Protein AF-A0ABD1F7M6-F1 (afdb_monomer)

pLDDT: mean 73.13, std 25.23, range [24.34, 96.56]

InterPro domains:
  IPR023238 FAM175 family [PR02051] (9-27)
  IPR023238 FAM175 family [PR02051] (29-46)
  IPR023238 FAM175 family [PR02051] (69-88)
  IPR023238 FAM175 family [PR02051] (95-111)
  IPR023238 FAM175 family [PTHR31728] (6-254)

Solvent-accessible surface area (backbone atoms only — not comparable to full-atom values): 21283 Å² total; per-residue (Å²): 134,89,70,56,55,37,35,37,39,35,55,69,32,53,50,50,51,51,53,60,50,68,74,45,96,58,76,39,40,31,42,29,25,40,50,82,48,80,44,80,44,79,46,73,44,99,82,74,49,77,44,79,46,63,35,40,35,41,38,32,64,40,70,47,83,36,97,63,66,81,37,54,55,99,89,40,76,42,61,66,57,43,45,65,75,41,49,88,50,49,83,32,42,47,32,35,39,42,39,38,80,48,94,68,91,69,89,42,74,65,55,52,51,48,52,52,52,50,40,73,69,39,93,45,62,55,68,62,33,31,39,35,41,38,34,43,43,64,47,98,81,68,85,46,77,47,78,48,77,48,42,33,25,50,49,98,94,42,76,45,79,42,55,78,45,65,74,59,90,84,62,81,81,85,61,88,76,75,94,69,89,74,54,69,71,56,52,54,56,56,69,69,52,90,65,68,58,85,85,40,63,64,70,61,38,51,52,50,54,50,50,53,51,49,54,50,49,58,49,51,53,55,54,47,56,54,51,53,50,54,49,52,56,50,52,52,49,52,55,49,50,63,66,68,58,73,71,85,61,62,84,70,52,69,85,66,59,85,84,75,82,87,87,87,88,78,88,79,90,83,80,89,84,74,92,83,79,91,78,87,83,91,80,89,85,89,84,87,84,89,79,84,88,88,83,85,89,89,80,90,89,80,91,83,84,88,86,91,87,90,88,84,86,88,88,86,88,86,87,87,87,84,91,80,88,81,84,88,133

Sequence (329 aa):
MFQPASVYLSGPAFSFLLYETSKSTIRQNGFLLGDIVHKEITTITDNEQKQVDISKIIKINSVIPCSSNHYFSKGRVDKDKLQEFLGSNFSKVVAWYKYEPSSTVKFTLKDRALHKQFRELFTVPQDLFSVCFLLMESADNYASYYYQQTFMRYHNGNFDKISLCIPNLSEPNNSYKTSEPASETFNEILSSITMDIENVKGVVAITEIGNAVQKSIDKTVSELTEAEKQLFDLEEEVKILRKKQPLNNRSDVENVNEVHNCEELSRNKDSSILELIENSPESKNKSTLHTENETASTKTADISKEVKKRSELPKTRKKTKARGQGRKF

Mean predicted aligned error: 16.13 Å

Foldseek 3Di:
DDAAEAEEEEPVQVVVVVVVLVVDPAKWKWFFFADKDWDWDWDQDPVRDTDTHIHIYHYTYHIDIDPDVPQDDPLDGNLVVVCVVCPPRQQGTQEMEIEDADDDPDCDPSNVSVLVNSLVRYPHPSQRHKYKYWYWDADPVNPDIDIDIWIWGDDPNDIDTHHYDHDDPPPPPPDDDDDDDDDPVLVVLVVPDPDPCPPDDVVVSVVVSVVSVVVVVVVVVVVVVVVVVVVVVVVVVVVVVVVVDPDPCVVVCVVPPPPPPPDDDDDDDDDDDDDDDDDDDDDDDDDDDDDDDDDDDDDDDDDDDDDDDDDDDDDDDDDDDDDDDDDDD

Nearest PDB structures (foldseek):
  5cw4-assembly1_D  TM=8.526E-01  e=9.612E-21  Camponotus floridanus
  6gvw-assembly1_F  TM=7.859E-01  e=9.821E-19  Mus musculus
  6gvw-assembly1_A  TM=7.656E-01  e=7.782E-18  Mus musculus
  6h3c-assembly1_F  TM=7.847E-01  e=3.354E-17  Homo sapiens
  6r8f-assembly1_D  TM=7.542E-01  e=8.450E-16  Homo sapiens

Organism: Hypothenemus hampei (NCBI:txid57062)

Structure (mmCIF, N/CA/C/O backbone):
data_AF-A0ABD1F7M6-F1
#
_entry.id   AF-A0ABD1F7M6-F1
#
loop_
_atom_site.group_PDB
_atom_site.id
_atom_site.type_symbol
_atom_site.label_atom_id
_atom_site.label_alt_id
_atom_site.label_comp_id
_atom_site.label_asym_id
_atom_site.label_entity_id
_atom_site.label_seq_id
_atom_site.pdbx_PDB_ins_code
_atom_site.Cartn_x
_atom_site.Cartn_y
_atom_site.Cartn_z
_atom_site.occupancy
_atom_site.B_iso_or_equiv
_atom_site.auth_seq_id
_atom_site.auth_comp_id
_atom_site.auth_asym_id
_atom_site.auth_atom_id
_atom_site.pdbx_PDB_model_num
ATOM 1 N N . MET A 1 1 ? -28.217 -5.416 -8.020 1.00 43.62 1 MET A N 1
ATOM 2 C CA . MET A 1 1 ? -28.190 -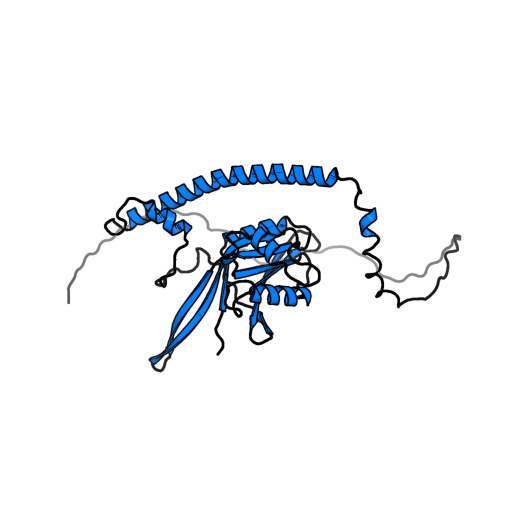4.414 -6.932 1.00 43.62 1 MET A CA 1
ATOM 3 C C . MET A 1 1 ? -26.776 -3.854 -6.875 1.00 43.62 1 MET A C 1
ATOM 5 O O . MET A 1 1 ? -25.852 -4.652 -6.786 1.00 43.62 1 MET A O 1
ATOM 9 N N . PHE A 1 2 ? -26.576 -2.545 -7.042 1.00 51.88 2 PHE A N 1
ATOM 10 C CA . PHE A 1 2 ? -25.232 -1.953 -7.032 1.00 51.88 2 PHE A CA 1
ATOM 11 C C . PHE A 1 2 ? -24.750 -1.838 -5.584 1.00 51.88 2 PHE A C 1
ATOM 13 O O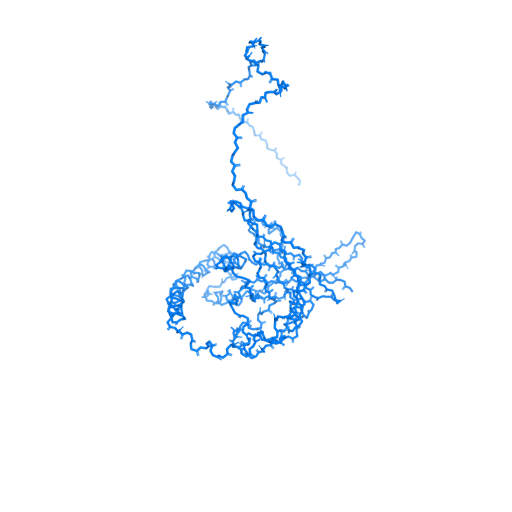 . PHE A 1 2 ? -25.294 -1.040 -4.829 1.00 51.88 2 PHE A O 1
ATOM 20 N N . GLN A 1 3 ? -23.759 -2.640 -5.188 1.00 64.19 3 GLN A N 1
ATOM 21 C CA . GLN A 1 3 ? -23.093 -2.450 -3.900 1.00 64.19 3 GLN A CA 1
ATOM 22 C C . GLN A 1 3 ? -21.972 -1.414 -4.074 1.00 64.19 3 GLN A C 1
ATOM 24 O O . GLN A 1 3 ? -21.017 -1.677 -4.828 1.00 64.19 3 GLN A O 1
ATOM 29 N N . PRO A 1 4 ? -22.073 -0.238 -3.421 1.00 76.94 4 PRO A N 1
ATOM 30 C CA . PRO A 1 4 ? -21.005 0.743 -3.450 1.00 76.94 4 PRO A CA 1
ATOM 31 C C . PRO A 1 4 ? -19.776 0.145 -2.766 1.00 76.94 4 PRO A C 1
ATOM 33 O O . PRO A 1 4 ? -19.863 -0.438 -1.682 1.00 76.94 4 PRO A O 1
ATOM 36 N N . ALA A 1 5 ? -18.633 0.281 -3.429 1.00 85.94 5 ALA A N 1
ATOM 37 C CA . ALA A 1 5 ? -17.342 -0.019 -2.841 1.00 85.94 5 ALA A CA 1
ATOM 38 C C . ALA A 1 5 ? -16.474 1.236 -2.855 1.00 85.94 5 ALA A C 1
ATOM 40 O O . ALA A 1 5 ? -16.573 2.051 -3.776 1.00 85.94 5 ALA A O 1
ATOM 41 N N . SER A 1 6 ? -15.625 1.366 -1.845 1.00 92.00 6 SER A N 1
ATOM 42 C CA . SER A 1 6 ? -14.613 2.413 -1.740 1.00 92.00 6 SER A CA 1
ATOM 43 C C . SER A 1 6 ? -13.284 1.810 -1.294 1.00 92.00 6 SER A C 1
ATOM 45 O O . SER A 1 6 ? -13.244 0.770 -0.634 1.00 92.00 6 SER A O 1
ATOM 47 N N . VAL A 1 7 ? -12.185 2.459 -1.665 1.00 94.81 7 VAL A N 1
ATOM 48 C CA . VAL A 1 7 ? -10.837 2.113 -1.210 1.00 94.81 7 VAL A CA 1
ATOM 49 C C . VAL A 1 7 ? -10.392 3.149 -0.192 1.00 94.81 7 VAL A C 1
ATOM 51 O O . VAL A 1 7 ? -10.488 4.347 -0.441 1.00 94.81 7 VAL A O 1
ATOM 54 N N . TYR A 1 8 ? -9.914 2.691 0.958 1.00 94.38 8 TYR A N 1
ATOM 55 C CA . TYR A 1 8 ? -9.329 3.512 2.012 1.00 94.38 8 TYR A CA 1
ATOM 56 C C . TYR A 1 8 ? -7.839 3.186 2.064 1.00 94.38 8 TYR A C 1
ATOM 58 O O . TYR A 1 8 ? -7.469 2.105 2.512 1.00 94.38 8 TYR A O 1
ATOM 66 N N . LEU A 1 9 ? -6.987 4.090 1.588 1.00 94.94 9 LEU A N 1
ATOM 67 C CA . LEU A 1 9 ? -5.538 3.891 1.561 1.00 94.94 9 LEU A CA 1
ATOM 68 C C . LEU A 1 9 ? -4.892 4.734 2.658 1.00 94.94 9 LEU A C 1
ATOM 70 O O . LEU A 1 9 ? -5.039 5.954 2.654 1.00 94.94 9 LEU A O 1
ATOM 74 N N . SER A 1 10 ? -4.187 4.102 3.599 1.00 94.06 10 SER A N 1
ATOM 75 C CA . SER A 1 10 ? -3.547 4.838 4.693 1.00 94.06 10 SER A CA 1
ATOM 76 C C . SER A 1 10 ? -2.481 5.807 4.158 1.00 94.06 10 SER A C 1
ATOM 78 O O . SER A 1 10 ? -1.741 5.490 3.224 1.00 94.06 10 SER A O 1
ATOM 80 N N . GLY A 1 11 ? -2.389 7.000 4.755 1.00 94.44 11 GLY A N 1
ATOM 81 C CA . GLY A 1 11 ? -1.384 8.004 4.382 1.00 94.44 11 GLY A CA 1
ATOM 82 C C . GLY A 1 11 ? 0.057 7.461 4.383 1.00 94.44 11 GLY A C 1
ATOM 83 O O . GLY A 1 11 ? 0.756 7.653 3.387 1.00 94.44 11 GLY A O 1
ATOM 84 N N . PRO A 1 12 ? 0.497 6.723 5.425 1.00 94.12 12 PRO A N 1
ATOM 85 C CA . PRO A 1 12 ? 1.811 6.079 5.441 1.00 94.12 12 PRO A CA 1
ATOM 86 C C . PRO A 1 12 ? 2.009 5.057 4.313 1.00 94.12 12 PRO A C 1
ATOM 88 O O . PRO A 1 12 ? 3.048 5.088 3.659 1.00 94.12 12 PRO A O 1
ATOM 91 N N . ALA A 1 13 ? 1.015 4.207 4.022 1.00 95.06 13 ALA A N 1
ATOM 92 C CA . ALA A 1 13 ? 1.110 3.228 2.934 1.00 95.06 13 ALA A CA 1
ATOM 93 C C . ALA A 1 13 ? 1.184 3.898 1.554 1.00 95.06 13 ALA A C 1
ATOM 95 O O . ALA A 1 13 ? 1.945 3.453 0.696 1.00 95.06 13 ALA A O 1
ATOM 96 N N . PHE A 1 14 ? 0.437 4.987 1.340 1.00 95.12 14 PHE A N 1
ATOM 97 C CA . PHE A 1 14 ? 0.526 5.766 0.104 1.00 95.12 14 PHE A CA 1
ATOM 98 C C . PHE A 1 14 ? 1.884 6.460 -0.038 1.00 95.12 14 PHE A C 1
ATOM 100 O O . PHE A 1 14 ? 2.490 6.395 -1.103 1.00 95.12 14 PHE A O 1
ATOM 107 N N . SER A 1 15 ? 2.390 7.068 1.040 1.00 95.31 15 SER A N 1
ATOM 108 C CA . SER A 1 15 ? 3.714 7.700 1.067 1.00 95.31 15 SER A CA 1
ATOM 109 C C . SER A 1 15 ? 4.825 6.698 0.735 1.00 95.31 15 SER A C 1
ATOM 111 O O . SER A 1 15 ? 5.647 6.952 -0.143 1.00 95.31 15 SER A O 1
ATOM 113 N N . PHE A 1 16 ? 4.800 5.518 1.364 1.00 94.50 16 PHE A N 1
ATOM 114 C CA . PHE A 1 16 ? 5.759 4.445 1.102 1.00 94.50 16 PHE A CA 1
ATOM 115 C C . PHE A 1 16 ? 5.677 3.924 -0.342 1.00 94.50 16 PHE A C 1
ATOM 117 O O . PHE A 1 16 ? 6.701 3.743 -0.995 1.00 94.50 16 PHE A O 1
ATOM 124 N N . LEU A 1 17 ? 4.468 3.767 -0.890 1.00 94.38 17 LEU A N 1
ATOM 125 C CA . LEU A 1 17 ? 4.261 3.385 -2.289 1.00 94.38 17 LEU A CA 1
ATOM 126 C C . LEU A 1 17 ? 4.827 4.419 -3.277 1.00 94.38 17 LEU A C 1
ATOM 128 O O . LEU A 1 17 ? 5.454 4.039 -4.266 1.00 94.38 17 LEU A O 1
ATOM 132 N N . LEU A 1 18 ? 4.643 5.717 -3.017 1.00 93.50 18 LEU A N 1
ATOM 133 C CA . LEU A 1 18 ? 5.235 6.783 -3.833 1.00 93.50 18 LEU A CA 1
ATOM 134 C C . LEU A 1 18 ? 6.765 6.806 -3.707 1.00 93.50 18 LEU A C 1
ATOM 136 O O . LEU A 1 18 ? 7.460 6.940 -4.710 1.00 93.50 18 LEU A O 1
ATOM 140 N N . TYR A 1 19 ? 7.297 6.609 -2.501 1.00 93.12 19 TYR A N 1
ATOM 141 C CA . TYR A 1 19 ? 8.735 6.510 -2.258 1.00 93.12 19 TYR A CA 1
ATOM 142 C C . TYR A 1 19 ? 9.369 5.341 -3.033 1.00 93.12 19 TYR A C 1
ATOM 144 O O . TYR A 1 19 ? 10.305 5.560 -3.802 1.00 93.12 19 TYR A O 1
ATOM 152 N N . GLU A 1 20 ? 8.815 4.130 -2.933 1.00 91.31 20 GLU A N 1
ATOM 153 C CA . GLU A 1 20 ? 9.322 2.946 -3.642 1.00 91.31 20 GLU A CA 1
ATOM 154 C C . GLU A 1 20 ? 9.176 3.039 -5.165 1.00 91.31 20 GLU A C 1
ATOM 156 O O . GLU A 1 20 ? 10.074 2.632 -5.905 1.00 91.31 20 GLU A O 1
ATOM 161 N N . THR A 1 21 ? 8.079 3.618 -5.660 1.00 90.50 21 THR A N 1
ATOM 162 C CA . THR A 1 21 ? 7.914 3.836 -7.107 1.00 90.50 21 THR A CA 1
ATOM 163 C C . THR A 1 21 ? 8.854 4.922 -7.637 1.00 90.50 21 THR A C 1
ATOM 165 O O . THR A 1 21 ? 9.385 4.758 -8.733 1.00 90.50 21 THR A O 1
ATOM 168 N N . SER A 1 22 ? 9.176 5.955 -6.846 1.00 89.06 22 SER A N 1
ATOM 169 C CA . SER A 1 22 ? 10.148 6.998 -7.224 1.00 89.06 22 SER A CA 1
ATOM 170 C C . SER A 1 22 ? 11.586 6.480 -7.387 1.00 89.06 22 SER A C 1
ATOM 172 O O . SER A 1 22 ? 12.345 7.016 -8.195 1.00 89.06 22 SER A O 1
ATOM 174 N N . LYS A 1 23 ? 11.958 5.399 -6.682 1.00 87.38 23 LYS A N 1
ATOM 175 C CA . LYS A 1 23 ? 13.246 4.701 -6.863 1.00 87.38 23 LYS A CA 1
ATOM 176 C C . LYS A 1 23 ? 13.325 3.945 -8.194 1.00 87.38 23 LYS A C 1
ATOM 178 O O . LYS A 1 23 ? 14.420 3.617 -8.654 1.00 87.38 23 LYS A O 1
ATOM 183 N N . SER A 1 24 ? 12.181 3.615 -8.798 1.00 82.44 24 SER A N 1
ATOM 184 C CA . SER A 1 24 ? 12.109 2.772 -9.988 1.00 82.44 24 SER A CA 1
ATOM 185 C C . SER A 1 24 ? 12.087 3.597 -11.273 1.00 82.44 24 SER A C 1
ATOM 187 O O . SER A 1 24 ? 11.145 4.332 -11.556 1.00 82.44 24 SER A O 1
ATOM 189 N N . THR A 1 25 ? 13.104 3.411 -12.114 1.00 76.94 25 THR A N 1
ATOM 190 C CA . THR A 1 25 ? 13.163 3.990 -13.468 1.00 76.94 25 THR A CA 1
ATOM 191 C C . THR A 1 25 ? 12.364 3.191 -14.506 1.00 76.94 25 THR A C 1
ATOM 193 O O . THR A 1 25 ? 12.304 3.572 -15.673 1.00 76.94 25 THR A O 1
ATOM 196 N N . ILE A 1 26 ? 11.767 2.061 -14.111 1.00 82.31 26 ILE A N 1
ATOM 197 C CA . ILE A 1 26 ? 11.075 1.106 -14.986 1.00 82.31 26 ILE A CA 1
ATOM 198 C C . ILE A 1 26 ? 9.668 0.851 -14.421 1.00 82.31 26 ILE A C 1
ATOM 200 O O . ILE A 1 26 ? 9.402 1.072 -13.243 1.00 82.31 26 ILE A O 1
ATOM 204 N N . ARG A 1 27 ? 8.748 0.359 -15.260 1.00 86.50 27 ARG A N 1
ATOM 205 C CA . ARG A 1 27 ? 7.454 -0.184 -14.813 1.00 86.50 27 ARG A CA 1
ATOM 206 C C . ARG A 1 27 ? 7.650 -1.180 -13.662 1.00 86.50 27 ARG A C 1
ATOM 208 O O . ARG A 1 27 ? 8.306 -2.207 -13.846 1.00 86.50 27 ARG A O 1
ATOM 215 N N . GLN A 1 28 ? 7.019 -0.913 -12.525 1.00 89.56 28 GLN A N 1
ATOM 216 C CA . GLN A 1 28 ? 7.051 -1.758 -11.330 1.00 89.56 28 GLN A CA 1
ATOM 217 C C . GLN A 1 28 ? 5.637 -2.284 -11.053 1.00 89.56 28 GLN A C 1
ATOM 219 O O . GLN A 1 28 ? 4.656 -1.594 -11.316 1.00 89.56 28 GLN A O 1
ATOM 224 N N . ASN A 1 29 ? 5.520 -3.492 -10.510 1.00 91.19 29 ASN A N 1
ATOM 225 C CA . ASN A 1 29 ? 4.256 -4.015 -9.993 1.00 91.19 29 ASN A CA 1
ATOM 226 C C . ASN A 1 29 ? 4.416 -4.327 -8.503 1.00 91.19 29 ASN A C 1
ATOM 228 O O . ASN A 1 29 ? 5.534 -4.440 -8.008 1.00 91.19 29 ASN A O 1
ATOM 232 N N . GLY A 1 30 ? 3.318 -4.553 -7.797 1.00 94.19 30 GLY A N 1
ATOM 233 C CA . GLY A 1 30 ? 3.372 -5.082 -6.439 1.00 94.19 30 GLY A CA 1
ATOM 234 C C . GLY A 1 30 ? 1.994 -5.368 -5.871 1.00 94.19 30 GLY A C 1
ATOM 235 O O . GLY A 1 30 ? 0.988 -5.305 -6.580 1.00 94.19 30 GLY A O 1
ATOM 236 N N . PHE A 1 31 ? 1.951 -5.692 -4.585 1.00 95.94 31 PHE A N 1
ATOM 237 C CA . PHE A 1 31 ? 0.740 -6.111 -3.887 1.00 95.94 31 PHE A CA 1
ATOM 238 C C . PHE A 1 31 ? 0.374 -5.116 -2.790 1.00 95.94 31 PHE A C 1
ATOM 240 O O . PHE A 1 31 ? 1.237 -4.495 -2.172 1.00 95.94 31 PHE A O 1
ATOM 247 N N . LEU A 1 32 ? -0.926 -4.945 -2.578 1.00 96.56 32 LEU A N 1
ATOM 248 C CA . LEU A 1 32 ? -1.506 -4.029 -1.607 1.00 96.56 32 LEU A CA 1
ATOM 249 C C . LEU A 1 32 ? -2.195 -4.861 -0.523 1.00 96.56 32 LEU A C 1
ATOM 251 O O . LEU A 1 32 ? -3.066 -5.686 -0.821 1.00 96.56 32 LEU A O 1
ATOM 255 N N . LEU A 1 33 ? -1.772 -4.654 0.722 1.00 95.25 33 LEU A N 1
ATOM 256 C CA . LEU A 1 33 ? -2.174 -5.444 1.880 1.00 95.25 33 LEU A CA 1
ATOM 257 C C . LEU A 1 33 ? -3.190 -4.702 2.747 1.00 95.25 33 LEU A C 1
ATOM 259 O O . LEU A 1 33 ? -3.058 -3.496 2.983 1.00 95.25 33 LEU A O 1
ATOM 263 N N . GLY A 1 34 ? -4.149 -5.441 3.293 1.00 93.31 34 GLY A N 1
ATOM 264 C CA . GLY A 1 34 ? -5.103 -4.943 4.274 1.00 93.31 34 GLY A CA 1
ATOM 265 C C . GLY A 1 34 ? -6.356 -5.808 4.354 1.00 93.31 34 GLY A C 1
ATOM 266 O O . GLY A 1 34 ? -6.286 -7.023 4.197 1.00 93.31 34 GLY A O 1
ATOM 267 N N . ASP A 1 35 ? -7.496 -5.168 4.601 1.00 91.25 35 ASP A N 1
ATOM 268 C CA . ASP A 1 35 ? -8.706 -5.819 5.104 1.00 91.25 35 ASP A CA 1
ATOM 269 C C . ASP A 1 35 ? -9.971 -5.308 4.404 1.00 91.25 35 ASP A C 1
ATOM 271 O O . ASP A 1 35 ? -10.019 -4.197 3.871 1.00 91.25 35 ASP A O 1
ATOM 275 N N . ILE A 1 36 ? -11.038 -6.108 4.441 1.00 90.44 36 ILE A N 1
ATOM 276 C CA . ILE A 1 36 ? -12.330 -5.765 3.836 1.00 90.44 36 ILE A CA 1
ATOM 277 C C . ILE A 1 36 ? -13.353 -5.528 4.941 1.00 90.44 36 ILE A C 1
ATOM 279 O O . ILE A 1 36 ? -13.820 -6.461 5.595 1.00 90.44 36 ILE A O 1
ATOM 283 N N . VAL A 1 37 ? -13.728 -4.266 5.122 1.00 88.69 37 VAL A N 1
ATOM 284 C CA . VAL A 1 37 ? -14.677 -3.831 6.147 1.00 88.69 37 VAL A CA 1
ATOM 285 C C . VAL A 1 37 ? -16.047 -3.608 5.518 1.00 88.69 37 VAL A C 1
ATOM 287 O O . VAL A 1 37 ? -16.188 -2.924 4.505 1.00 88.69 37 VAL A O 1
ATOM 290 N N . HIS A 1 38 ? -17.074 -4.180 6.136 1.00 85.81 38 HIS A N 1
ATOM 291 C CA . HIS A 1 38 ? -18.464 -3.976 5.747 1.00 85.81 38 HIS A CA 1
ATOM 292 C C . HIS A 1 38 ? -19.056 -2.888 6.641 1.00 85.81 38 HIS A C 1
ATOM 294 O O . HIS A 1 38 ? -19.099 -3.048 7.858 1.00 85.81 38 HIS A O 1
ATOM 300 N N . LYS A 1 39 ? -19.489 -1.776 6.043 1.00 81.31 39 LYS A N 1
ATOM 301 C CA . LYS A 1 39 ? -20.119 -0.663 6.752 1.00 81.31 39 LYS A CA 1
ATOM 302 C C . LYS A 1 39 ? -21.603 -0.619 6.421 1.00 81.31 39 LYS A C 1
ATOM 304 O O . LYS A 1 39 ? -21.982 -0.319 5.291 1.00 81.31 39 LYS A O 1
ATOM 309 N N . GLU A 1 40 ? -22.426 -0.885 7.423 1.00 79.88 40 GLU A N 1
ATOM 310 C CA . GLU A 1 40 ? -23.867 -0.674 7.353 1.00 79.88 40 GLU A CA 1
ATOM 311 C C . GLU A 1 40 ? -24.176 0.829 7.441 1.00 79.88 40 GLU A C 1
ATOM 313 O O . GLU A 1 40 ? -23.685 1.531 8.329 1.00 79.88 40 GLU A O 1
ATOM 318 N N . ILE A 1 41 ? -24.947 1.337 6.483 1.00 77.25 41 ILE A N 1
ATOM 319 C CA . ILE A 1 41 ? -25.397 2.726 6.408 1.00 77.25 41 ILE A CA 1
ATOM 320 C C . ILE A 1 41 ? -26.921 2.705 6.479 1.00 77.25 41 ILE A C 1
ATOM 322 O O . ILE A 1 41 ? -27.600 2.316 5.529 1.00 77.25 41 ILE A O 1
ATOM 326 N N . THR A 1 42 ? -27.462 3.111 7.625 1.00 77.75 42 THR A N 1
ATOM 327 C CA . THR A 1 42 ? -28.906 3.217 7.840 1.00 77.75 42 THR A CA 1
ATOM 328 C C . THR A 1 42 ? -29.382 4.615 7.450 1.00 77.75 42 THR A C 1
ATOM 330 O O . THR A 1 42 ? -29.193 5.572 8.204 1.00 77.75 42 THR A O 1
ATOM 333 N N . THR A 1 43 ? -30.008 4.736 6.286 1.00 78.56 43 THR A N 1
ATOM 334 C CA . THR A 1 43 ? -30.617 5.981 5.805 1.00 78.56 43 THR A CA 1
ATOM 335 C C . THR A 1 43 ? -32.084 6.015 6.226 1.00 78.56 43 THR A C 1
ATOM 337 O O . THR A 1 43 ? -32.839 5.091 5.927 1.00 78.56 43 THR A O 1
ATOM 340 N N . ILE A 1 44 ? -32.511 7.073 6.916 1.00 78.75 44 ILE A N 1
ATOM 341 C CA . ILE A 1 44 ? -33.934 7.331 7.172 1.00 78.75 44 ILE A CA 1
ATOM 342 C C . ILE A 1 44 ? -34.413 8.272 6.070 1.00 78.75 44 ILE A C 1
ATOM 344 O O . ILE A 1 44 ? -33.846 9.346 5.890 1.00 78.75 44 ILE A O 1
ATOM 348 N N . THR A 1 45 ? -35.411 7.839 5.305 1.00 84.25 45 THR A N 1
ATOM 349 C CA . THR A 1 45 ? -36.034 8.657 4.253 1.00 84.25 45 THR A CA 1
ATOM 350 C C . THR A 1 45 ? -37.087 9.599 4.842 1.00 84.25 45 THR A C 1
ATOM 352 O O . THR A 1 45 ? -37.598 9.349 5.933 1.00 84.25 45 THR A O 1
ATOM 355 N N . ASP A 1 46 ? -37.474 10.640 4.098 1.00 86.19 46 ASP A N 1
ATOM 356 C CA . ASP A 1 46 ? -38.501 11.615 4.519 1.00 86.19 46 ASP A CA 1
ATOM 357 C C . ASP A 1 46 ? -39.885 10.986 4.791 1.00 86.19 46 ASP A C 1
ATOM 359 O O . ASP A 1 46 ? -40.729 11.596 5.441 1.00 86.19 46 ASP A O 1
ATOM 363 N N . ASN A 1 47 ? -40.118 9.752 4.330 1.00 86.69 47 ASN A N 1
ATOM 364 C CA . ASN A 1 47 ? -41.324 8.961 4.599 1.00 86.69 47 ASN A CA 1
ATOM 365 C C . ASN A 1 47 ? -41.165 8.027 5.824 1.00 86.69 47 ASN A C 1
ATOM 367 O O . ASN A 1 47 ? -41.802 6.979 5.894 1.00 86.69 47 ASN A O 1
ATOM 371 N N . GLU A 1 48 ? -40.224 8.339 6.724 1.00 80.31 48 GLU A N 1
ATOM 372 C CA . GLU A 1 48 ? -39.815 7.571 7.919 1.00 80.31 48 GLU A CA 1
ATOM 373 C C . GLU A 1 48 ? -39.354 6.117 7.661 1.00 80.31 48 GLU A C 1
ATOM 375 O O . GLU A 1 48 ? -38.976 5.385 8.583 1.00 80.31 48 GLU A O 1
ATOM 380 N N . GLN A 1 49 ? -39.300 5.690 6.398 1.00 84.69 49 GLN A N 1
ATOM 381 C CA . GLN A 1 49 ? -38.839 4.366 6.011 1.00 84.69 49 GLN A CA 1
ATOM 382 C C . GLN A 1 49 ? -37.315 4.281 6.151 1.00 84.69 49 GLN A C 1
ATOM 384 O O . GLN A 1 49 ? -36.570 5.072 5.564 1.00 84.69 49 GLN A O 1
ATOM 389 N N . LYS A 1 50 ? -36.861 3.282 6.915 1.00 81.69 50 LYS A N 1
ATOM 390 C CA . LYS A 1 50 ? -35.446 2.935 7.078 1.00 81.69 50 LYS A CA 1
ATOM 391 C C . LYS A 1 50 ? -34.974 2.108 5.884 1.00 81.69 50 LYS A C 1
ATOM 393 O O . LYS A 1 50 ? -35.480 1.011 5.657 1.00 81.69 50 LYS A O 1
ATOM 398 N N . GLN A 1 51 ? -33.980 2.615 5.166 1.00 81.88 51 GLN A N 1
ATOM 399 C CA . GLN A 1 51 ? -33.207 1.875 4.176 1.00 81.88 51 GLN A CA 1
ATOM 400 C C . GLN A 1 51 ? -31.851 1.501 4.782 1.00 81.88 51 GLN A C 1
ATOM 402 O O . GLN A 1 51 ? -31.201 2.326 5.423 1.00 81.88 51 GLN A O 1
ATOM 407 N N . VAL A 1 52 ? -31.432 0.252 4.590 1.00 80.25 52 VAL A N 1
ATOM 408 C CA . VAL A 1 52 ? -30.149 -0.266 5.076 1.00 80.25 52 VAL A CA 1
ATOM 409 C C . VAL A 1 52 ? -29.281 -0.606 3.872 1.00 80.25 52 VAL A C 1
ATOM 411 O O . VAL A 1 52 ? -29.535 -1.594 3.184 1.00 80.25 52 VAL A O 1
ATOM 414 N N . ASP A 1 53 ? -28.257 0.206 3.627 1.00 80.50 53 ASP A N 1
ATOM 415 C CA . ASP A 1 53 ? -27.299 -0.001 2.544 1.00 80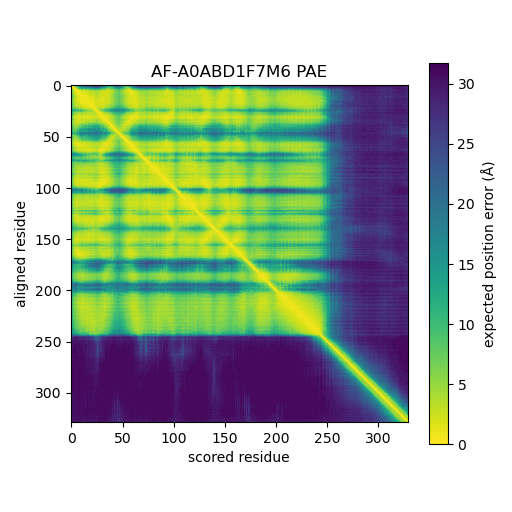.50 53 ASP A CA 1
ATOM 416 C C . ASP A 1 53 ? -25.965 -0.505 3.109 1.00 80.50 53 ASP A C 1
ATOM 418 O O . ASP A 1 53 ? -25.371 0.111 3.993 1.00 80.50 53 ASP A O 1
ATOM 422 N N . ILE A 1 54 ? -25.455 -1.623 2.585 1.00 81.38 54 ILE A N 1
ATOM 423 C CA . ILE A 1 54 ? -24.145 -2.160 2.982 1.00 81.38 54 ILE A CA 1
ATOM 424 C C . ILE A 1 54 ? -23.084 -1.659 2.000 1.00 81.38 54 ILE A C 1
ATOM 426 O O . ILE A 1 54 ? -23.028 -2.092 0.846 1.00 81.38 54 ILE A O 1
ATOM 430 N N . SER A 1 55 ? -22.218 -0.769 2.482 1.00 84.56 55 SER A N 1
ATOM 431 C CA . SER A 1 55 ? -21.031 -0.297 1.771 1.00 84.56 55 SER A CA 1
ATOM 432 C C . SER A 1 55 ? -19.829 -1.195 2.068 1.00 84.56 55 SER A C 1
ATOM 434 O O . SER A 1 55 ? -19.618 -1.616 3.208 1.00 84.56 55 SER A O 1
ATOM 436 N N . LYS A 1 56 ? -19.032 -1.505 1.042 1.00 89.31 56 LYS A N 1
ATOM 437 C CA . LYS A 1 56 ? -17.858 -2.388 1.143 1.00 89.31 56 LYS A CA 1
ATOM 438 C C . LYS A 1 56 ? -16.572 -1.573 1.022 1.00 89.31 56 LYS A C 1
ATOM 440 O O . LYS A 1 56 ? -16.271 -1.038 -0.040 1.00 89.31 56 LYS A O 1
ATOM 445 N N . ILE A 1 57 ? -15.812 -1.485 2.108 1.00 90.69 57 ILE A N 1
ATOM 446 C CA . ILE A 1 57 ? -14.601 -0.668 2.200 1.00 90.69 57 ILE A CA 1
ATOM 447 C C . ILE A 1 57 ? -13.375 -1.578 2.137 1.00 90.69 57 ILE A C 1
ATOM 449 O O . ILE A 1 57 ? -13.180 -2.432 3.000 1.00 90.69 57 ILE A O 1
ATOM 453 N N . ILE A 1 58 ? -12.531 -1.375 1.130 1.00 93.75 58 ILE A N 1
ATOM 454 C CA . ILE A 1 58 ? -11.234 -2.043 0.994 1.00 93.75 58 ILE A CA 1
ATOM 455 C C . ILE A 1 58 ? -10.205 -1.166 1.706 1.00 93.75 58 ILE A C 1
ATOM 457 O O . ILE A 1 58 ? -9.821 -0.119 1.183 1.00 93.75 58 ILE A O 1
ATOM 461 N N . LYS A 1 59 ? -9.786 -1.553 2.911 1.00 93.31 59 LYS A N 1
ATOM 462 C CA . LYS A 1 59 ? -8.742 -0.850 3.664 1.00 93.31 59 LYS A CA 1
ATOM 463 C C . LYS A 1 59 ? -7.378 -1.376 3.247 1.00 93.31 59 LYS A C 1
ATOM 465 O O . LYS A 1 59 ? -7.152 -2.579 3.266 1.00 93.31 59 LYS A O 1
ATOM 470 N N . ILE A 1 60 ? -6.475 -0.475 2.883 1.00 95.62 60 ILE A N 1
ATOM 471 C CA . ILE A 1 60 ? -5.113 -0.779 2.452 1.00 95.62 60 ILE A CA 1
ATOM 472 C C . ILE A 1 60 ? -4.156 -0.094 3.422 1.00 95.62 60 ILE A C 1
ATOM 474 O O . ILE A 1 60 ? -4.105 1.136 3.508 1.00 95.62 60 ILE A O 1
ATOM 478 N N . ASN A 1 61 ? -3.416 -0.918 4.157 1.00 93.25 61 ASN A N 1
ATOM 479 C CA . ASN A 1 61 ? -2.593 -0.511 5.292 1.00 93.25 61 ASN A CA 1
ATOM 480 C C . ASN A 1 61 ? -1.092 -0.709 5.040 1.00 93.25 61 ASN A C 1
ATOM 482 O O . ASN A 1 61 ? -0.289 -0.082 5.725 1.00 93.25 61 ASN A O 1
ATOM 486 N N . SER A 1 62 ? -0.710 -1.558 4.078 1.00 94.25 62 SER A N 1
ATOM 487 C CA . SER A 1 62 ? 0.688 -1.842 3.730 1.00 94.25 62 SER A CA 1
ATOM 488 C C . SER A 1 62 ? 0.836 -2.223 2.249 1.00 94.25 62 SER A C 1
ATOM 490 O O . SER A 1 62 ? -0.151 -2.452 1.546 1.00 94.25 62 SER A O 1
ATOM 492 N N . VAL A 1 63 ? 2.075 -2.246 1.759 1.00 95.44 63 VAL A N 1
ATOM 493 C CA . VAL A 1 63 ? 2.443 -2.409 0.347 1.00 95.44 63 VAL A CA 1
ATOM 494 C C . VAL A 1 63 ? 3.681 -3.295 0.251 1.00 95.44 63 VAL A C 1
ATOM 496 O O . VAL A 1 63 ? 4.660 -3.061 0.952 1.00 95.44 63 VAL A O 1
ATOM 499 N N . ILE A 1 64 ? 3.654 -4.281 -0.646 1.00 94.50 64 ILE A N 1
ATOM 500 C CA . ILE A 1 64 ? 4.824 -5.085 -1.015 1.00 94.50 64 ILE A CA 1
ATOM 501 C C . ILE A 1 64 ? 5.216 -4.715 -2.452 1.00 94.50 64 ILE A C 1
ATOM 503 O O . ILE A 1 64 ? 4.511 -5.119 -3.388 1.00 94.50 64 ILE A O 1
ATOM 507 N N . PRO A 1 65 ? 6.309 -3.959 -2.667 1.00 91.75 65 PRO A N 1
ATOM 508 C CA . PRO A 1 65 ? 6.830 -3.717 -4.004 1.00 91.75 65 PRO A CA 1
ATOM 509 C C . PRO A 1 65 ? 7.425 -5.001 -4.588 1.00 91.75 65 PRO A C 1
ATOM 511 O O . PRO A 1 65 ? 8.044 -5.798 -3.886 1.00 91.75 65 PRO A O 1
ATOM 514 N N . CYS A 1 66 ? 7.261 -5.211 -5.894 1.00 87.88 66 CYS A N 1
ATOM 515 C CA . CYS A 1 66 ? 7.850 -6.345 -6.594 1.00 87.88 66 CYS A CA 1
ATOM 516 C C . CYS A 1 66 ? 8.725 -5.861 -7.758 1.00 87.88 66 CYS A C 1
ATOM 518 O O . CYS A 1 66 ? 8.251 -5.417 -8.806 1.00 87.88 66 CYS A O 1
ATOM 520 N N . SER A 1 67 ? 10.040 -5.964 -7.567 1.00 72.06 67 SER A N 1
ATOM 521 C CA . SER A 1 67 ? 11.056 -5.526 -8.531 1.00 72.06 67 SER A CA 1
ATOM 522 C C . SER A 1 67 ? 11.155 -6.412 -9.780 1.00 72.06 67 SER A C 1
ATOM 524 O O . SER A 1 67 ? 11.759 -6.005 -10.771 1.00 72.06 67 SER A O 1
ATOM 526 N N . SER A 1 68 ? 10.571 -7.616 -9.767 1.00 72.94 68 SER A N 1
ATOM 527 C CA . SER A 1 68 ? 10.630 -8.557 -10.890 1.00 72.94 68 SER A CA 1
ATOM 528 C C . SER A 1 68 ? 9.374 -9.427 -10.992 1.00 72.94 68 SER A C 1
ATOM 530 O O . SER A 1 68 ? 8.923 -10.032 -10.026 1.00 72.94 68 SER A O 1
ATOM 532 N N . ASN A 1 69 ? 8.811 -9.544 -12.197 1.00 74.94 69 ASN A N 1
ATOM 533 C CA . ASN A 1 69 ? 7.596 -10.332 -12.448 1.00 74.94 69 ASN A CA 1
ATOM 534 C C . ASN A 1 69 ? 7.885 -11.846 -12.583 1.00 74.94 69 ASN A C 1
ATOM 536 O O . ASN A 1 69 ? 7.320 -12.499 -13.456 1.00 74.94 69 ASN A O 1
ATOM 540 N N . HIS A 1 70 ? 8.775 -12.423 -11.765 1.00 79.62 70 HIS A N 1
ATOM 541 C CA . HIS A 1 70 ? 9.170 -13.841 -11.872 1.00 79.62 70 HIS A CA 1
ATOM 542 C C . HIS A 1 70 ? 8.009 -14.823 -11.637 1.00 79.62 70 HIS A C 1
ATOM 544 O O . HIS A 1 70 ? 8.018 -15.930 -12.172 1.00 79.62 70 HIS A O 1
ATOM 550 N N . TYR A 1 71 ? 6.984 -14.397 -10.895 1.00 82.56 71 TYR A N 1
ATOM 551 C CA . TYR A 1 71 ? 5.735 -15.137 -10.712 1.00 82.56 71 TYR A CA 1
ATOM 552 C C . TYR A 1 71 ? 4.830 -15.139 -11.959 1.00 82.56 71 TYR A C 1
ATOM 554 O O . TYR A 1 71 ? 3.805 -15.807 -11.947 1.00 82.56 71 TYR A O 1
ATOM 562 N N . PHE A 1 72 ? 5.132 -14.387 -13.027 1.00 84.69 72 PHE A N 1
ATOM 563 C CA . PHE A 1 72 ? 4.299 -14.335 -14.233 1.00 84.69 72 PHE A CA 1
ATOM 564 C C . PHE A 1 72 ? 5.104 -14.654 -15.491 1.00 84.69 72 PHE A C 1
ATOM 566 O O . PHE A 1 72 ? 5.877 -13.835 -15.988 1.00 84.69 72 PHE A O 1
ATOM 573 N N . SER A 1 73 ? 4.865 -15.835 -16.061 1.00 82.00 73 SER A N 1
ATOM 574 C CA . SER A 1 73 ? 5.542 -16.298 -17.274 1.00 82.00 73 SER A CA 1
ATOM 575 C C . SER A 1 73 ? 4.552 -16.934 -18.249 1.00 82.00 73 SER A C 1
ATOM 577 O O . SER A 1 73 ? 3.556 -17.530 -17.846 1.00 82.00 73 SER A O 1
ATOM 579 N N . LYS A 1 74 ? 4.792 -16.774 -19.559 1.00 82.88 74 LYS A N 1
ATOM 580 C CA . LYS A 1 74 ? 3.976 -17.377 -20.639 1.00 82.88 74 LYS A CA 1
ATOM 581 C C . LYS A 1 74 ? 2.453 -17.149 -20.491 1.00 82.88 74 LYS A C 1
ATOM 583 O O . LYS A 1 74 ? 1.649 -18.003 -20.851 1.00 82.88 74 LYS A O 1
ATOM 588 N N . GLY A 1 75 ? 2.052 -15.998 -19.944 1.00 82.00 75 GLY A N 1
ATOM 589 C CA . GLY A 1 75 ? 0.645 -15.632 -19.730 1.00 82.00 75 GLY A CA 1
ATOM 590 C C . GLY A 1 75 ? -0.009 -16.199 -18.461 1.00 82.00 75 GLY A C 1
ATOM 591 O O . GLY A 1 75 ? -1.179 -15.900 -18.218 1.00 82.00 75 GLY A O 1
ATOM 592 N N . ARG A 1 76 ? 0.714 -16.980 -17.646 1.00 88.75 76 ARG A N 1
ATOM 593 C CA . ARG A 1 76 ? 0.201 -17.595 -16.414 1.00 88.75 76 ARG A CA 1
ATOM 594 C C . ARG A 1 76 ? 0.912 -17.091 -15.159 1.00 88.75 76 ARG A C 1
ATOM 596 O O . ARG A 1 76 ? 2.111 -16.809 -15.188 1.00 88.75 76 ARG A O 1
ATOM 603 N N . VAL A 1 77 ? 0.156 -16.997 -14.067 1.00 91.88 77 VAL A N 1
ATOM 604 C CA . VAL A 1 77 ? 0.676 -16.777 -12.713 1.00 91.88 77 VAL A CA 1
ATOM 605 C C . VAL A 1 77 ? 1.122 -18.118 -12.130 1.00 91.88 77 VAL A C 1
ATOM 607 O O . VAL A 1 77 ? 0.354 -19.077 -12.084 1.00 91.88 77 VAL A O 1
ATOM 610 N N . ASP A 1 78 ? 2.371 -18.171 -11.693 1.00 92.06 78 ASP A N 1
ATOM 611 C CA . ASP A 1 78 ? 2.961 -19.255 -10.921 1.00 92.06 78 ASP A CA 1
ATOM 612 C C . ASP A 1 78 ? 2.573 -19.068 -9.449 1.00 92.06 78 ASP A C 1
ATOM 614 O O . A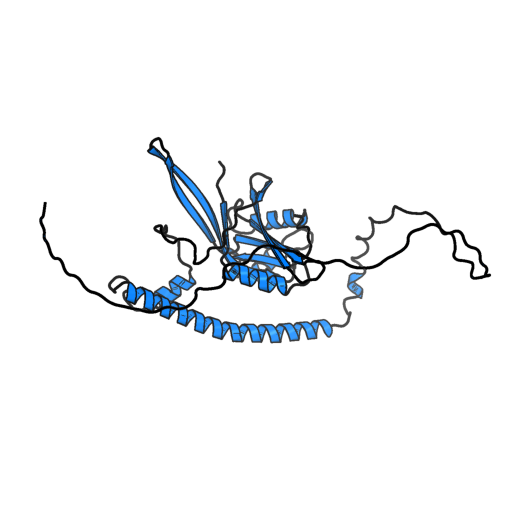SP A 1 78 ? 3.032 -18.135 -8.783 1.00 92.06 78 ASP A O 1
ATOM 618 N N . LYS A 1 79 ? 1.657 -19.918 -8.970 1.00 90.50 79 LYS A N 1
ATOM 619 C CA . LYS A 1 79 ? 1.126 -19.843 -7.606 1.00 90.50 79 LYS A CA 1
ATOM 620 C C . LYS A 1 79 ? 2.212 -20.084 -6.563 1.00 90.50 79 LYS A C 1
ATOM 622 O O . LYS A 1 79 ? 2.240 -19.366 -5.567 1.00 90.50 79 LYS A O 1
ATOM 627 N N . ASP A 1 80 ? 3.077 -21.064 -6.791 1.00 91.25 80 ASP A N 1
ATOM 628 C CA . ASP A 1 80 ? 4.019 -21.533 -5.779 1.00 91.25 80 ASP A CA 1
ATOM 629 C C . ASP A 1 80 ? 5.097 -20.472 -5.546 1.00 91.25 80 ASP A C 1
ATOM 631 O O . ASP A 1 80 ? 5.314 -20.063 -4.406 1.00 91.25 80 ASP A O 1
ATOM 635 N N . LYS A 1 81 ? 5.645 -19.889 -6.625 1.00 90.94 81 LYS A N 1
ATOM 636 C CA . LYS A 1 81 ? 6.554 -18.730 -6.530 1.00 90.94 81 LYS A CA 1
ATOM 637 C C . LYS A 1 81 ? 5.903 -17.504 -5.893 1.00 90.94 81 LYS A C 1
ATOM 639 O O . LYS A 1 81 ? 6.574 -16.734 -5.210 1.00 90.94 81 LYS A O 1
ATOM 644 N N . LEU A 1 82 ? 4.610 -17.273 -6.135 1.00 91.56 82 LEU A N 1
ATOM 645 C CA . LEU A 1 82 ? 3.915 -16.133 -5.537 1.00 91.56 82 LEU A CA 1
ATOM 646 C C . LEU A 1 82 ? 3.641 -16.347 -4.041 1.00 91.56 82 LEU A C 1
ATOM 648 O O . LEU A 1 82 ? 3.722 -15.399 -3.263 1.00 91.56 82 LEU A O 1
ATOM 652 N N . GLN A 1 83 ? 3.344 -17.582 -3.636 1.00 91.88 83 GLN A N 1
ATOM 653 C CA . GLN A 1 83 ? 3.176 -17.958 -2.236 1.00 91.88 83 GLN A CA 1
ATOM 654 C C . GLN A 1 83 ? 4.514 -17.943 -1.481 1.00 91.88 83 GLN A C 1
ATOM 656 O O . GLN A 1 83 ? 4.550 -17.480 -0.345 1.00 91.88 83 GLN A O 1
ATOM 661 N N . GLU A 1 84 ? 5.611 -18.356 -2.120 1.00 92.38 84 GLU A N 1
ATOM 662 C CA . GLU A 1 84 ? 6.980 -18.200 -1.610 1.00 92.38 84 GLU A CA 1
ATOM 663 C C . GLU A 1 84 ? 7.339 -16.717 -1.405 1.00 92.38 84 GLU A C 1
ATOM 665 O O . GLU A 1 84 ? 7.787 -16.335 -0.327 1.0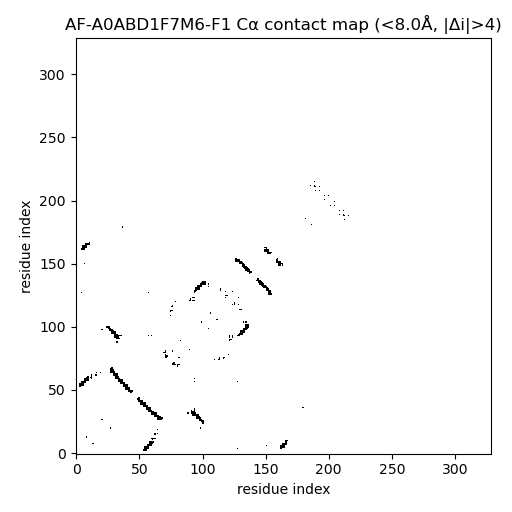0 92.38 84 GLU A O 1
ATOM 670 N N . PHE A 1 85 ? 7.067 -15.859 -2.398 1.00 91.19 85 PHE A N 1
ATOM 671 C CA . PHE A 1 85 ? 7.355 -14.421 -2.328 1.00 91.19 85 PHE A CA 1
ATOM 672 C C . PHE A 1 85 ? 6.530 -13.672 -1.268 1.00 91.19 85 PHE A C 1
ATOM 674 O O . PHE A 1 85 ? 7.052 -12.788 -0.592 1.00 91.19 85 PHE A O 1
ATOM 681 N N . LEU A 1 86 ? 5.237 -13.986 -1.128 1.00 91.69 86 LEU A N 1
ATOM 682 C CA . LEU A 1 86 ? 4.349 -13.292 -0.185 1.00 91.69 86 LEU A CA 1
ATOM 683 C C . LEU A 1 86 ? 4.371 -13.892 1.229 1.00 91.69 86 LEU A C 1
ATOM 685 O O . LEU A 1 86 ? 4.034 -13.191 2.187 1.00 91.69 86 LEU A O 1
ATOM 689 N N . GLY A 1 87 ? 4.731 -15.169 1.373 1.00 92.38 87 GLY A N 1
ATOM 690 C CA . GLY A 1 87 ? 4.763 -15.877 2.651 1.00 92.38 87 GLY A CA 1
ATOM 691 C C . GLY A 1 87 ? 3.451 -15.747 3.433 1.00 92.38 87 GLY A C 1
ATOM 692 O O . GLY A 1 87 ? 2.357 -15.958 2.904 1.00 92.38 87 GLY A O 1
ATOM 693 N N . SER A 1 88 ? 3.552 -15.346 4.701 1.00 90.88 88 SER A N 1
ATOM 694 C CA . SER A 1 88 ? 2.404 -15.106 5.589 1.00 90.88 88 SER A CA 1
ATOM 695 C C . SER A 1 88 ? 1.487 -13.959 5.140 1.00 90.88 88 SER A C 1
ATOM 697 O O . SER A 1 88 ? 0.324 -13.925 5.537 1.00 90.88 88 SER A O 1
ATOM 699 N N . ASN A 1 89 ? 1.957 -13.043 4.285 1.00 92.06 89 ASN A N 1
ATOM 700 C CA . ASN A 1 89 ? 1.155 -11.920 3.791 1.00 92.06 89 ASN A CA 1
ATOM 701 C C . ASN A 1 89 ? 0.203 -12.307 2.650 1.00 92.06 89 ASN A C 1
ATOM 703 O O . ASN A 1 89 ? -0.653 -11.504 2.286 1.00 92.06 89 ASN A O 1
ATOM 707 N N . PHE A 1 90 ? 0.307 -13.524 2.099 1.00 92.31 90 PHE A N 1
ATOM 708 C CA . PHE A 1 90 ? -0.515 -13.986 0.973 1.00 92.31 90 PHE A CA 1
ATOM 709 C C . PHE A 1 90 ? -2.028 -13.866 1.241 1.00 92.31 90 PHE A C 1
ATOM 711 O O . PHE A 1 90 ? -2.789 -13.491 0.352 1.00 92.31 90 PHE A O 1
ATOM 718 N N . SER A 1 91 ? -2.469 -14.134 2.474 1.00 91.50 91 SER A N 1
ATOM 719 C CA . SER A 1 91 ? -3.874 -14.007 2.894 1.00 91.50 91 SER A CA 1
ATOM 720 C C . SER A 1 91 ? -4.339 -12.559 3.086 1.00 91.50 91 SER A C 1
ATOM 722 O O . SER A 1 91 ? -5.539 -12.304 3.020 1.00 91.50 91 SER A O 1
ATOM 724 N N . LYS A 1 92 ? -3.407 -11.620 3.305 1.00 93.06 92 LYS A N 1
ATOM 725 C CA . LYS A 1 92 ? -3.667 -10.192 3.557 1.00 93.06 92 LYS A CA 1
ATOM 726 C C . LYS A 1 92 ? -3.693 -9.355 2.261 1.00 93.06 92 LYS A C 1
ATOM 728 O O . LYS A 1 92 ? -3.894 -8.146 2.326 1.00 93.06 92 LYS A O 1
ATOM 733 N N . VAL A 1 93 ? -3.486 -9.952 1.078 1.00 95.44 93 VAL A N 1
ATOM 734 C CA . VAL A 1 93 ? -3.532 -9.242 -0.218 1.00 95.44 93 VAL A CA 1
ATOM 735 C C . VAL A 1 93 ? -4.974 -8.921 -0.614 1.00 95.44 93 VAL A C 1
ATOM 737 O O . VAL A 1 93 ? -5.754 -9.823 -0.910 1.00 95.44 93 VAL A O 1
ATOM 740 N N . VAL A 1 94 ? -5.304 -7.629 -0.705 1.00 95.19 94 VAL A N 1
ATOM 741 C CA . VAL A 1 94 ? -6.635 -7.133 -1.122 1.00 95.19 94 VAL A CA 1
ATOM 742 C C . VAL A 1 94 ? -6.664 -6.556 -2.537 1.00 95.19 94 VAL A C 1
ATOM 744 O O . VAL A 1 94 ? -7.715 -6.513 -3.182 1.00 95.19 94 VAL A O 1
ATOM 747 N N . ALA A 1 95 ? -5.511 -6.119 -3.038 1.00 95.38 95 ALA A N 1
ATOM 748 C CA . ALA A 1 95 ? -5.356 -5.552 -4.369 1.00 95.38 95 ALA A CA 1
ATOM 749 C C . ALA A 1 95 ? -3.913 -5.722 -4.869 1.00 95.38 95 ALA A C 1
ATOM 751 O O . ALA A 1 95 ? -3.011 -6.091 -4.118 1.00 95.38 95 ALA A O 1
ATOM 752 N N . TRP A 1 96 ? -3.679 -5.410 -6.140 1.00 95.56 96 TRP A N 1
ATOM 753 C CA . TRP A 1 96 ? -2.333 -5.254 -6.699 1.00 95.56 96 TRP A CA 1
ATOM 754 C C . TRP A 1 96 ? -2.161 -3.862 -7.303 1.00 95.56 96 TRP A C 1
ATOM 756 O O . TRP A 1 96 ? -3.149 -3.174 -7.569 1.00 95.56 96 TRP A O 1
ATOM 766 N N . TYR A 1 97 ? -0.921 -3.431 -7.511 1.00 94.69 97 TYR A N 1
ATOM 767 C CA . TYR A 1 97 ? -0.624 -2.169 -8.177 1.00 94.69 97 TYR A CA 1
ATOM 768 C C . TYR A 1 97 ? 0.284 -2.351 -9.393 1.00 94.69 97 TYR A C 1
ATOM 770 O O . TYR A 1 97 ? 1.119 -3.256 -9.439 1.00 94.69 97 TYR A O 1
ATOM 778 N N . LYS A 1 98 ? 0.112 -1.447 -10.359 1.00 92.06 98 LYS A N 1
ATOM 779 C CA . LYS A 1 98 ? 0.963 -1.258 -11.533 1.00 92.06 98 LYS A CA 1
ATOM 780 C C . LYS A 1 98 ? 1.417 0.196 -11.562 1.00 92.06 98 LYS A C 1
ATOM 782 O O . LYS A 1 98 ? 0.585 1.096 -11.658 1.00 92.06 98 LYS A O 1
ATOM 787 N N . TYR A 1 99 ? 2.723 0.407 -11.503 1.00 91.25 99 TYR A N 1
ATOM 788 C CA . TYR A 1 99 ? 3.369 1.695 -11.706 1.00 91.25 99 TYR A CA 1
ATOM 789 C C . TYR A 1 99 ? 3.865 1.820 -13.149 1.00 91.25 99 TYR A C 1
ATOM 791 O O . TYR A 1 99 ? 4.518 0.916 -13.679 1.00 91.25 99 TYR A O 1
ATOM 799 N N . GLU A 1 100 ? 3.547 2.940 -13.791 1.00 86.56 100 GLU A N 1
ATOM 800 C CA . GLU A 1 100 ? 3.904 3.224 -15.177 1.00 86.56 100 GLU A CA 1
ATOM 801 C C . GLU A 1 100 ? 4.402 4.680 -15.304 1.00 86.56 100 GLU A C 1
ATOM 803 O O . GLU A 1 100 ? 3.598 5.603 -15.187 1.00 86.56 100 GLU A O 1
ATOM 808 N N . PRO A 1 101 ? 5.710 4.914 -15.548 1.00 79.44 101 PRO A N 1
ATOM 809 C CA . PRO A 1 101 ? 6.307 6.257 -15.616 1.00 79.44 101 PRO A CA 1
ATOM 810 C C . PRO A 1 101 ? 6.074 6.946 -16.979 1.00 79.44 101 PRO A C 1
ATOM 812 O O . PRO A 1 101 ? 6.967 7.586 -17.527 1.00 79.44 101 PRO A O 1
ATOM 815 N N . SER A 1 102 ? 4.908 6.741 -17.599 1.00 70.62 102 SER A N 1
ATOM 816 C CA . SER A 1 102 ? 4.593 7.263 -18.936 1.00 70.62 102 SER A CA 1
ATOM 817 C C . SER A 1 102 ? 3.136 7.693 -19.038 1.00 70.62 102 SER A C 1
ATOM 819 O O . SER A 1 102 ? 2.258 6.932 -18.632 1.00 70.62 102 SER A O 1
ATOM 821 N N . SER A 1 103 ? 2.885 8.833 -19.686 1.00 64.44 103 SER A N 1
ATOM 822 C CA . SER A 1 103 ? 1.626 9.605 -19.688 1.00 64.44 103 SER A CA 1
ATOM 823 C C . SER A 1 103 ? 0.343 8.925 -20.191 1.00 64.44 103 SER A C 1
ATOM 825 O O . SER A 1 103 ? -0.716 9.543 -20.272 1.00 64.44 103 SER A O 1
ATOM 827 N N . THR A 1 104 ? 0.376 7.636 -20.537 1.00 66.00 104 THR A N 1
ATOM 828 C CA . THR A 1 104 ? -0.849 6.876 -20.814 1.00 66.00 104 THR A CA 1
ATOM 829 C C . THR A 1 104 ? -0.861 5.546 -20.072 1.00 66.00 104 THR A C 1
ATOM 831 O O . THR A 1 104 ? -0.369 4.528 -20.557 1.00 66.00 104 THR A O 1
ATOM 834 N N . VAL A 1 105 ? -1.524 5.530 -18.912 1.00 66.94 105 VAL A N 1
ATOM 835 C CA . VAL A 1 105 ? -1.947 4.284 -18.259 1.00 66.94 105 VAL A CA 1
ATOM 836 C C . VAL A 1 105 ? -2.940 3.573 -19.174 1.00 66.94 105 VAL A C 1
ATOM 838 O O . VAL A 1 105 ? -4.131 3.890 -19.215 1.00 66.94 105 VAL A O 1
ATOM 841 N N . LYS A 1 106 ? -2.451 2.581 -19.917 1.00 76.88 106 LYS A N 1
ATOM 842 C CA . LYS A 1 106 ? -3.284 1.684 -20.718 1.00 76.88 106 LYS A CA 1
ATOM 843 C C . LYS A 1 106 ? -3.466 0.382 -19.955 1.00 76.88 106 LYS A C 1
ATOM 845 O O . LYS A 1 106 ? -2.498 -0.313 -19.648 1.00 76.88 106 LYS A O 1
ATOM 850 N N . PHE A 1 107 ? -4.717 0.041 -19.662 1.00 85.12 107 PHE A N 1
ATOM 851 C CA . PHE A 1 107 ? -5.058 -1.233 -19.041 1.00 85.12 107 PHE A CA 1
ATOM 852 C C . PHE A 1 107 ? -5.045 -2.345 -20.098 1.00 85.12 107 PHE A C 1
ATOM 854 O O . PHE A 1 107 ? -6.003 -2.523 -20.857 1.00 85.12 107 PHE A O 1
ATOM 861 N N . THR A 1 108 ? -3.912 -3.039 -20.195 1.00 88.38 108 THR A N 1
ATOM 862 C CA . THR A 1 108 ? -3.603 -3.956 -21.300 1.00 88.38 108 THR A CA 1
ATOM 863 C C . THR A 1 108 ? -4.314 -5.307 -21.172 1.00 88.38 108 THR A C 1
ATOM 865 O O . THR A 1 108 ? -4.822 -5.677 -20.113 1.00 88.38 108 THR A O 1
ATOM 868 N N . LEU A 1 109 ? -4.300 -6.107 -22.246 1.00 88.44 109 LEU A N 1
ATOM 869 C CA . LEU A 1 109 ? -4.777 -7.494 -22.201 1.00 88.44 109 LEU A CA 1
ATOM 870 C C . LEU A 1 109 ? -3.992 -8.346 -21.185 1.00 88.44 109 LEU A C 1
ATOM 872 O O . LEU A 1 109 ? -4.586 -9.178 -20.501 1.00 88.44 109 LEU A O 1
ATOM 876 N N . LYS A 1 110 ? -2.683 -8.094 -21.029 1.00 88.38 110 LYS A N 1
ATOM 877 C CA . LYS A 1 110 ? -1.850 -8.716 -19.989 1.00 88.38 110 LYS A CA 1
ATOM 878 C C . LYS A 1 110 ? -2.348 -8.347 -18.591 1.00 88.38 110 LYS A C 1
ATOM 880 O O . LYS A 1 110 ? -2.502 -9.235 -17.761 1.00 88.38 110 LYS A O 1
ATOM 885 N N . ASP A 1 111 ? -2.647 -7.071 -18.350 1.00 89.88 111 ASP A N 1
ATOM 886 C CA . ASP A 1 111 ? -3.136 -6.596 -17.049 1.00 89.88 111 ASP A CA 1
ATOM 887 C C . ASP A 1 111 ? -4.520 -7.196 -16.717 1.00 89.88 111 ASP A C 1
ATOM 889 O O . ASP A 1 111 ? -4.772 -7.581 -15.576 1.00 89.88 111 ASP A O 1
ATOM 893 N N . ARG A 1 112 ? -5.394 -7.374 -17.722 1.00 90.50 112 ARG A N 1
ATOM 894 C CA . ARG A 1 112 ? -6.677 -8.097 -17.588 1.00 90.50 112 ARG A CA 1
ATOM 895 C C . ARG A 1 112 ? -6.479 -9.574 -17.237 1.00 90.50 112 ARG A C 1
ATOM 897 O O . ARG A 1 112 ? -7.145 -10.079 -16.335 1.00 90.50 112 ARG A O 1
ATOM 904 N N . ALA A 1 113 ? -5.568 -10.261 -17.928 1.00 90.94 113 ALA A N 1
ATOM 905 C CA . ALA A 1 113 ? -5.264 -11.672 -17.689 1.00 90.94 113 ALA A CA 1
ATOM 906 C C . ALA A 1 113 ? -4.607 -11.910 -16.316 1.00 90.94 113 ALA A C 1
ATOM 908 O O . ALA A 1 113 ? -4.921 -12.902 -15.659 1.00 90.94 113 ALA A O 1
ATOM 909 N N . LEU A 1 114 ? -3.741 -10.991 -15.872 1.00 92.12 114 LEU A N 1
ATOM 910 C CA . LEU A 1 114 ? -3.166 -10.956 -14.524 1.00 92.12 114 LEU A CA 1
ATOM 911 C C . LEU A 1 114 ? -4.247 -10.752 -13.463 1.00 92.12 114 LEU A C 1
ATOM 913 O O . LEU A 1 114 ? -4.382 -11.574 -12.563 1.00 92.12 114 LEU A O 1
ATOM 917 N N . HIS A 1 115 ? -5.056 -9.696 -13.596 1.00 92.75 115 HIS A N 1
ATOM 918 C CA . HIS A 1 115 ? -6.105 -9.381 -12.629 1.00 92.75 115 HIS A CA 1
ATOM 919 C C . HIS A 1 115 ? -7.113 -10.530 -12.485 1.00 92.75 115 HIS A C 1
ATOM 921 O O . HIS A 1 115 ? -7.488 -10.858 -11.363 1.00 92.75 115 HIS A O 1
ATOM 927 N N . LYS A 1 116 ? -7.505 -11.191 -13.587 1.00 91.81 116 LYS A N 1
ATOM 928 C CA . LYS A 1 116 ? -8.375 -12.376 -13.531 1.00 91.81 116 LYS A CA 1
ATOM 929 C C . LYS A 1 116 ? -7.733 -13.529 -12.746 1.00 91.81 116 LYS A C 1
ATOM 931 O O . LYS A 1 116 ? -8.392 -14.100 -11.887 1.00 91.81 116 LYS A O 1
ATOM 936 N N . GLN A 1 117 ? -6.462 -13.842 -13.002 1.00 93.31 117 GLN A N 1
ATOM 937 C CA . GLN A 1 117 ? -5.763 -14.923 -12.296 1.00 93.31 117 GLN A CA 1
ATOM 938 C C . GLN A 1 117 ? -5.564 -14.610 -10.810 1.00 93.31 117 GLN A C 1
ATOM 940 O O . GLN A 1 117 ? -5.795 -15.472 -9.974 1.00 93.31 117 GLN A O 1
ATOM 945 N N . PHE A 1 118 ? -5.222 -13.370 -10.454 1.00 93.44 118 PHE A N 1
ATOM 946 C CA . PHE A 1 118 ? -5.143 -12.951 -9.053 1.00 93.44 118 PHE A CA 1
ATOM 947 C C . PHE A 1 118 ? -6.509 -13.003 -8.340 1.00 93.44 118 PHE A C 1
ATOM 949 O O . PHE A 1 118 ? -6.585 -13.483 -7.212 1.00 93.44 118 PHE A O 1
ATOM 956 N N . ARG A 1 119 ? -7.597 -12.597 -9.013 1.00 91.81 119 ARG A N 1
ATOM 957 C CA . ARG A 1 119 ? -8.994 -12.692 -8.532 1.00 91.81 119 ARG A CA 1
ATOM 958 C C . ARG A 1 119 ? -9.456 -14.138 -8.285 1.00 91.81 119 ARG A C 1
ATOM 960 O O . ARG A 1 119 ? -10.366 -14.355 -7.492 1.00 91.81 119 ARG A O 1
ATOM 967 N N . GLU A 1 120 ? -8.860 -15.113 -8.969 1.00 90.94 120 GLU A N 1
ATOM 968 C CA . GLU A 1 120 ? -9.095 -16.553 -8.764 1.00 90.94 120 GLU A CA 1
ATOM 969 C C . GLU A 1 120 ? -8.157 -17.167 -7.704 1.00 90.94 120 GLU A C 1
ATOM 971 O O . GLU A 1 120 ? -8.430 -18.255 -7.200 1.00 90.94 120 GLU A O 1
ATOM 976 N N . LEU A 1 121 ? -7.060 -16.482 -7.363 1.00 91.94 121 LEU A N 1
ATOM 977 C CA . LEU A 1 121 ? -5.970 -16.994 -6.529 1.00 91.94 121 LEU A CA 1
ATOM 978 C C . LEU A 1 121 ? -6.029 -16.526 -5.066 1.00 91.94 121 LEU A C 1
ATOM 980 O O . LEU A 1 121 ? -5.690 -17.301 -4.170 1.00 91.94 121 LEU A O 1
ATOM 984 N N . PHE A 1 122 ? -6.430 -15.277 -4.823 1.00 92.06 122 PHE A N 1
ATOM 985 C CA . PHE A 1 122 ? -6.545 -14.702 -3.479 1.00 92.06 122 PHE A CA 1
ATOM 986 C C . PHE A 1 122 ? -7.946 -14.916 -2.884 1.00 92.06 122 PHE A C 1
ATOM 988 O O . PHE A 1 122 ? -8.945 -14.925 -3.596 1.00 92.06 122 PHE A O 1
ATOM 995 N N . THR A 1 123 ? -8.033 -15.029 -1.555 1.00 86.31 123 THR A N 1
ATOM 996 C CA . THR A 1 123 ? -9.272 -15.332 -0.798 1.00 86.31 123 THR A CA 1
ATOM 997 C C . THR A 1 123 ? -10.311 -14.194 -0.799 1.00 86.31 123 THR A C 1
ATOM 999 O O . THR A 1 123 ? -11.407 -14.328 -0.258 1.00 86.31 123 THR A O 1
ATOM 1002 N N . VAL A 1 124 ? -9.970 -13.049 -1.388 1.00 88.44 124 VAL A N 1
ATOM 1003 C CA . VAL A 1 124 ? -10.803 -11.845 -1.476 1.00 88.44 124 VAL A CA 1
ATOM 1004 C C . VAL A 1 124 ? -12.084 -12.116 -2.278 1.00 88.44 124 VAL A C 1
ATOM 1006 O O . VAL A 1 124 ? -12.004 -12.702 -3.360 1.00 88.44 124 VAL A O 1
ATOM 1009 N N . PRO A 1 125 ? -13.269 -11.640 -1.833 1.00 87.56 125 PRO A N 1
ATOM 1010 C CA . PRO A 1 125 ? -14.485 -11.683 -2.636 1.00 87.56 125 PRO A CA 1
ATOM 1011 C C . PRO A 1 125 ? -14.236 -11.097 -4.023 1.00 87.56 125 PRO A C 1
ATOM 1013 O O . PRO A 1 125 ? -13.783 -9.960 -4.159 1.00 87.56 125 PRO A O 1
ATOM 1016 N N . GLN A 1 126 ? -14.536 -11.882 -5.054 1.00 84.31 126 GLN A N 1
ATOM 1017 C CA . GLN A 1 126 ? -13.994 -11.644 -6.388 1.00 84.31 126 GLN A CA 1
ATOM 1018 C C . GLN A 1 126 ? -14.357 -10.264 -6.986 1.00 84.31 126 GLN A C 1
ATOM 1020 O O . GLN A 1 126 ? -13.619 -9.740 -7.816 1.00 84.31 126 GLN A O 1
ATOM 1025 N N . ASP A 1 127 ? -15.460 -9.649 -6.553 1.00 86.12 127 ASP A N 1
ATOM 1026 C CA . ASP A 1 127 ? -15.944 -8.338 -7.032 1.00 86.12 127 ASP A CA 1
ATOM 1027 C C . ASP A 1 127 ? -15.399 -7.139 -6.222 1.00 86.12 127 ASP A C 1
ATOM 1029 O O . ASP A 1 127 ? -15.821 -5.992 -6.408 1.00 86.12 127 ASP A O 1
ATOM 1033 N N . LEU A 1 128 ? -14.483 -7.411 -5.287 1.00 90.06 128 LEU A N 1
ATOM 1034 C CA . LEU A 1 128 ? -13.732 -6.428 -4.502 1.00 90.06 128 LEU A CA 1
ATOM 1035 C C . LEU A 1 128 ? -12.230 -6.464 -4.786 1.00 90.06 128 LEU A C 1
ATOM 1037 O O . LEU A 1 128 ? -11.554 -5.467 -4.532 1.00 90.06 128 LEU A O 1
ATOM 1041 N N . PHE A 1 129 ? -11.701 -7.565 -5.331 1.00 93.81 129 PHE A N 1
ATOM 1042 C CA . PHE A 1 129 ? -10.294 -7.611 -5.712 1.00 93.81 129 PHE A CA 1
ATOM 1043 C C . PHE A 1 129 ? -10.006 -6.505 -6.732 1.00 93.81 129 PHE A C 1
ATOM 1045 O O . PHE A 1 129 ? -10.660 -6.403 -7.772 1.00 93.81 129 PHE A O 1
ATOM 1052 N N . SER A 1 130 ? -9.061 -5.634 -6.394 1.00 94.19 130 SER A N 1
ATOM 1053 C CA . SER A 1 130 ? -8.864 -4.360 -7.086 1.00 94.19 130 SER A CA 1
ATOM 1054 C C . SER A 1 130 ? -7.463 -4.245 -7.679 1.00 94.19 130 SER A C 1
ATOM 1056 O O . SER A 1 130 ? -6.527 -4.939 -7.282 1.00 94.19 130 SER A O 1
ATOM 1058 N N . VAL A 1 131 ? -7.315 -3.353 -8.652 1.00 94.81 131 VAL A N 1
ATOM 1059 C CA . VAL A 1 131 ? -6.021 -2.951 -9.208 1.00 94.81 131 VAL A CA 1
ATOM 1060 C C . VAL A 1 131 ? -5.851 -1.441 -9.076 1.00 94.81 131 VAL A C 1
ATOM 1062 O O . VAL A 1 131 ? -6.753 -0.681 -9.426 1.00 94.81 131 VAL A O 1
ATOM 1065 N N . CYS A 1 132 ? -4.700 -1.009 -8.566 1.00 94.75 132 CYS A N 1
ATOM 1066 C CA . CYS A 1 132 ? -4.292 0.389 -8.533 1.00 94.75 132 CYS A CA 1
ATOM 1067 C C . CYS A 1 132 ? -3.332 0.682 -9.686 1.00 94.75 132 CYS A C 1
ATOM 1069 O O . CYS A 1 132 ? -2.289 0.041 -9.810 1.00 94.75 132 CYS A O 1
ATOM 1071 N N . PHE A 1 133 ? -3.652 1.675 -10.504 1.00 92.81 133 PHE A N 1
ATOM 1072 C CA . PHE A 1 133 ? -2.703 2.240 -11.453 1.00 92.81 133 PHE A CA 1
ATOM 1073 C C . PHE A 1 133 ? -2.072 3.474 -10.842 1.00 92.81 133 PHE A C 1
ATOM 1075 O O . PHE A 1 133 ? -2.795 4.380 -10.427 1.00 92.81 133 PHE A O 1
ATOM 1082 N N . LEU A 1 134 ? -0.743 3.494 -10.811 1.00 92.06 134 LEU A N 1
ATOM 1083 C CA . LEU A 1 134 ? 0.055 4.647 -10.438 1.00 92.06 134 LEU A CA 1
ATOM 1084 C C . LEU A 1 134 ? 0.771 5.170 -11.673 1.00 92.06 134 LEU A C 1
ATOM 1086 O O . LEU A 1 134 ? 1.498 4.443 -12.350 1.00 92.06 134 LEU A O 1
ATOM 1090 N N . LEU A 1 135 ? 0.551 6.447 -11.931 1.00 90.00 135 LEU A N 1
ATOM 1091 C CA . LEU A 1 135 ? 1.165 7.216 -12.992 1.00 90.00 135 LEU A CA 1
ATOM 1092 C C . LEU A 1 135 ? 2.038 8.295 -12.362 1.00 90.00 135 LEU A C 1
ATOM 1094 O O . LEU A 1 135 ? 1.591 8.991 -11.449 1.00 90.00 135 LEU A O 1
ATOM 1098 N N . MET A 1 136 ? 3.250 8.437 -12.885 1.00 88.38 136 MET A N 1
ATOM 1099 C CA . MET A 1 136 ? 4.093 9.608 -12.687 1.00 88.38 136 MET A CA 1
ATOM 1100 C C . MET A 1 136 ? 4.276 10.286 -14.043 1.00 88.38 136 MET A C 1
ATOM 1102 O O . MET A 1 136 ? 4.711 9.654 -15.006 1.00 88.38 136 MET A O 1
ATOM 1106 N N . GLU A 1 137 ? 3.967 11.575 -14.096 1.00 86.50 137 GLU A N 1
ATOM 1107 C CA . GLU A 1 137 ? 4.301 12.470 -15.199 1.00 86.50 137 GLU A CA 1
ATOM 1108 C C . GLU A 1 137 ? 5.204 13.593 -14.680 1.00 86.50 137 GLU A C 1
ATOM 1110 O O . GLU A 1 137 ? 5.097 14.025 -13.531 1.00 86.50 137 GLU A O 1
ATOM 1115 N N . SER A 1 138 ? 6.092 14.089 -15.534 1.00 87.12 138 SER A N 1
ATOM 1116 C CA . SER A 1 138 ? 6.900 15.281 -15.283 1.00 87.12 138 SER A CA 1
ATOM 1117 C C . SER A 1 138 ? 6.614 16.319 -16.357 1.00 87.12 138 SER A C 1
ATOM 1119 O O . SER A 1 138 ? 6.457 15.966 -17.524 1.00 87.12 138 SER A O 1
ATOM 1121 N N . ALA A 1 139 ? 6.600 17.598 -15.984 1.00 87.25 139 ALA A N 1
ATOM 1122 C CA . ALA A 1 139 ? 6.662 18.679 -16.963 1.00 87.25 139 ALA A CA 1
ATOM 1123 C C . ALA A 1 139 ? 7.971 18.595 -17.776 1.00 87.25 139 ALA A C 1
ATOM 1125 O O . ALA A 1 139 ? 8.981 18.118 -17.259 1.00 87.25 139 ALA A O 1
ATOM 1126 N N . ASP A 1 140 ? 7.981 19.118 -19.006 1.00 85.88 140 ASP A N 1
ATOM 1127 C CA . ASP A 1 140 ? 9.132 19.044 -19.931 1.00 85.88 140 ASP A CA 1
ATOM 1128 C C . ASP A 1 140 ? 10.440 19.620 -19.351 1.00 85.88 140 ASP A C 1
ATOM 1130 O O . ASP A 1 140 ? 11.540 19.241 -19.748 1.00 85.88 140 ASP A O 1
ATOM 1134 N N . ASN A 1 141 ? 10.324 20.544 -18.392 1.00 89.38 141 ASN A N 1
ATOM 1135 C CA . ASN A 1 141 ? 11.437 21.181 -17.688 1.00 89.38 141 ASN A CA 1
ATOM 1136 C C . ASN A 1 141 ? 11.802 20.513 -16.345 1.00 89.38 141 ASN A C 1
ATOM 1138 O O . ASN A 1 141 ? 12.634 21.050 -15.617 1.00 89.38 141 ASN A O 1
ATOM 1142 N N . TYR A 1 142 ? 11.156 19.397 -15.987 1.00 87.00 142 TYR A N 1
ATOM 1143 C CA . TYR A 1 142 ? 11.313 18.658 -14.725 1.00 87.00 142 TYR A CA 1
ATOM 1144 C C . TYR A 1 142 ? 11.097 19.485 -13.437 1.00 87.00 142 TYR A C 1
ATOM 1146 O O . TYR A 1 142 ? 11.428 19.033 -12.340 1.00 87.00 142 TYR A O 1
ATOM 1154 N N . ALA A 1 143 ? 10.498 20.678 -13.539 1.00 92.75 143 ALA A N 1
ATOM 1155 C CA . ALA A 1 143 ? 10.225 21.565 -12.403 1.00 92.75 143 ALA A CA 1
ATOM 1156 C C . ALA A 1 143 ? 8.904 21.243 -11.680 1.00 92.75 143 ALA A C 1
ATOM 1158 O O . ALA A 1 143 ? 8.563 21.870 -10.677 1.00 92.75 143 ALA A O 1
ATOM 1159 N N . SER A 1 144 ? 8.113 20.307 -12.201 1.00 91.50 144 SER A N 1
ATOM 1160 C CA . SER A 1 144 ? 6.845 19.874 -11.613 1.00 91.50 144 SER A CA 1
ATOM 1161 C C . SER A 1 144 ? 6.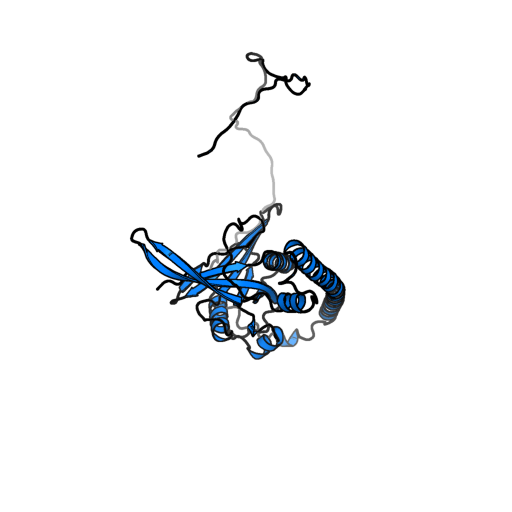583 18.414 -11.952 1.00 91.50 144 SER A C 1
ATOM 1163 O O . SER A 1 144 ? 6.809 17.986 -13.084 1.00 91.50 144 SER A O 1
ATOM 1165 N N . TYR A 1 145 ? 6.089 17.674 -10.962 1.00 89.31 145 TYR A N 1
ATOM 1166 C CA . TYR A 1 145 ? 5.764 16.257 -11.060 1.00 89.31 145 TYR A CA 1
ATOM 1167 C C . TYR A 1 145 ? 4.302 16.048 -10.688 1.00 89.31 145 TYR A C 1
ATOM 1169 O O . TYR A 1 145 ? 3.830 16.579 -9.681 1.00 89.31 145 TYR A O 1
ATOM 1177 N N . TYR A 1 146 ? 3.597 15.273 -11.501 1.00 89.50 146 TYR A N 1
ATOM 1178 C CA . TYR A 1 146 ? 2.201 14.925 -11.307 1.00 89.50 146 TYR A CA 1
ATOM 1179 C C . TYR A 1 146 ? 2.092 13.427 -11.031 1.00 89.50 146 TYR A C 1
ATOM 1181 O O . TYR A 1 146 ? 2.515 12.600 -11.837 1.00 89.50 146 TYR A O 1
ATOM 1189 N N . TYR A 1 147 ? 1.531 13.086 -9.872 1.00 90.12 147 TYR A N 1
ATOM 1190 C CA . TYR A 1 147 ? 1.243 11.709 -9.491 1.00 90.12 147 TYR A CA 1
ATOM 1191 C C . TYR A 1 147 ? -0.263 11.485 -9.563 1.00 90.12 147 TYR A C 1
ATOM 1193 O O . TYR A 1 147 ? -1.028 12.197 -8.910 1.00 90.12 147 TYR A O 1
ATOM 1201 N N . GLN A 1 148 ? -0.684 10.490 -10.342 1.00 90.56 148 GLN A N 1
ATOM 1202 C CA . GLN A 1 148 ? -2.088 10.115 -10.476 1.00 90.56 148 GLN A CA 1
ATOM 1203 C C . GLN A 1 148 ? -2.283 8.645 -10.116 1.00 90.56 148 GLN A C 1
ATOM 1205 O O . GLN A 1 148 ? -1.727 7.745 -10.745 1.00 90.56 148 GLN A O 1
ATOM 1210 N N . GLN A 1 149 ? -3.140 8.405 -9.132 1.00 91.69 149 GLN A N 1
ATOM 1211 C CA . GLN A 1 149 ? -3.578 7.087 -8.704 1.00 91.69 149 GLN A CA 1
ATOM 1212 C C . GLN A 1 149 ? -5.021 6.817 -9.153 1.00 91.69 149 GLN A C 1
ATOM 1214 O O . GLN A 1 149 ? -5.884 7.694 -9.114 1.00 91.69 149 GLN A O 1
ATOM 1219 N N . THR A 1 150 ? -5.320 5.601 -9.605 1.00 92.69 150 THR A N 1
ATOM 1220 C CA . THR A 1 150 ? -6.685 5.195 -9.979 1.00 92.69 150 THR A CA 1
ATOM 1221 C C . THR A 1 150 ? -6.919 3.734 -9.629 1.00 92.69 150 THR A C 1
ATOM 1223 O O . THR A 1 150 ? -6.251 2.851 -10.163 1.00 92.69 150 THR A O 1
ATOM 1226 N N . PHE A 1 151 ? -7.907 3.477 -8.772 1.00 94.25 151 PHE A N 1
ATOM 1227 C CA . PHE A 1 151 ? -8.361 2.126 -8.455 1.00 94.25 151 PHE A CA 1
ATOM 1228 C C . PHE A 1 151 ? -9.463 1.680 -9.417 1.00 94.25 151 PHE A C 1
ATOM 1230 O O . PHE A 1 151 ? -10.411 2.426 -9.675 1.00 94.25 151 PHE A O 1
ATOM 1237 N N . MET A 1 152 ? -9.355 0.450 -9.918 1.00 92.50 152 MET A N 1
ATOM 1238 C CA . MET A 1 152 ? -10.395 -0.219 -10.701 1.00 92.50 152 MET A CA 1
ATOM 1239 C C . MET A 1 152 ? -10.682 -1.617 -10.142 1.00 92.50 152 MET A C 1
ATOM 1241 O O . MET A 1 152 ? -9.758 -2.325 -9.738 1.00 92.50 152 MET A O 1
ATOM 1245 N N . ARG A 1 153 ? -11.952 -2.035 -10.168 1.00 91.19 153 ARG A N 1
ATOM 1246 C CA . ARG A 1 153 ? -12.391 -3.417 -9.891 1.00 91.19 153 ARG A CA 1
ATOM 1247 C C . ARG A 1 153 ? -12.996 -4.044 -11.134 1.00 91.19 153 ARG A C 1
ATOM 1249 O O . ARG A 1 153 ? -13.582 -3.337 -11.951 1.00 91.19 153 ARG A O 1
ATOM 1256 N N . TYR A 1 154 ? -12.920 -5.366 -11.235 1.00 89.81 154 TYR A N 1
ATOM 1257 C CA . TYR A 1 154 ? -13.731 -6.120 -12.182 1.00 89.81 154 TYR A CA 1
ATOM 1258 C C . TYR A 1 154 ? -15.090 -6.463 -11.564 1.00 89.81 154 TYR A C 1
ATOM 1260 O O . TYR A 1 154 ? -15.149 -7.122 -10.528 1.00 89.81 154 TYR A O 1
ATOM 1268 N N . HIS A 1 155 ? -16.178 -6.028 -12.195 1.00 86.00 155 HIS A N 1
ATOM 1269 C CA . HIS A 1 155 ? -17.544 -6.244 -11.720 1.00 86.00 155 HIS A CA 1
ATOM 1270 C C . HIS A 1 155 ? -18.498 -6.371 -12.919 1.00 86.00 155 HIS A C 1
ATOM 1272 O O . HIS A 1 155 ? -18.431 -5.595 -13.870 1.00 86.00 155 HIS A O 1
ATOM 1278 N N . ASN A 1 156 ? -19.367 -7.389 -12.904 1.00 83.50 156 ASN A N 1
ATOM 1279 C CA . ASN A 1 156 ? -20.364 -7.670 -13.952 1.00 83.50 156 ASN A CA 1
ATOM 1280 C C . ASN A 1 156 ? -19.832 -7.636 -15.404 1.00 83.50 156 ASN A C 1
ATOM 1282 O O . ASN A 1 156 ? -20.514 -7.170 -16.313 1.00 83.50 156 ASN A O 1
ATOM 1286 N N . GLY A 1 157 ? -18.612 -8.131 -15.633 1.00 83.44 157 GLY A N 1
ATOM 1287 C CA . GLY A 1 157 ? -18.001 -8.189 -16.967 1.00 83.44 157 GLY A CA 1
ATOM 1288 C C . GLY A 1 157 ? -17.168 -6.964 -17.360 1.00 83.44 157 GLY A C 1
ATOM 1289 O O . GLY A 1 157 ? -16.376 -7.062 -18.297 1.00 83.44 157 GLY A O 1
ATOM 1290 N N . ASN A 1 158 ? -17.283 -5.855 -16.625 1.00 86.81 158 ASN A N 1
ATOM 1291 C CA . ASN A 1 158 ? -16.621 -4.583 -16.913 1.00 86.81 158 ASN A CA 1
ATOM 1292 C C . ASN A 1 158 ? -15.604 -4.200 -15.827 1.00 86.81 158 ASN A C 1
ATOM 1294 O O . ASN A 1 158 ? -15.546 -4.802 -14.756 1.00 86.81 158 ASN A O 1
ATOM 1298 N N . PHE A 1 159 ? -14.773 -3.200 -16.131 1.00 88.81 159 PHE A N 1
ATOM 1299 C CA . PHE A 1 159 ? -13.833 -2.613 -15.178 1.00 88.81 159 PHE A CA 1
ATOM 1300 C C . PHE A 1 159 ? -14.316 -1.227 -14.757 1.00 88.81 159 PHE A C 1
ATOM 1302 O O . PHE A 1 159 ? -14.258 -0.282 -15.544 1.00 88.81 159 PHE A O 1
ATOM 1309 N N . ASP A 1 160 ? -14.769 -1.127 -13.511 1.00 90.12 160 ASP A N 1
ATOM 1310 C CA . ASP A 1 160 ? -15.341 0.086 -12.932 1.00 90.12 160 ASP A CA 1
ATOM 1311 C C . ASP A 1 160 ? -14.298 0.795 -12.058 1.00 90.12 160 ASP A C 1
ATOM 1313 O O . ASP A 1 160 ? -13.586 0.151 -11.278 1.00 90.12 160 ASP A O 1
ATOM 1317 N N . LYS A 1 161 ? -14.225 2.130 -12.142 1.00 91.25 161 LYS A N 1
ATOM 1318 C CA . LYS A 1 161 ? -13.409 2.939 -11.223 1.00 91.25 161 LYS A CA 1
ATOM 1319 C C . LYS A 1 161 ? -14.024 2.939 -9.821 1.00 91.25 161 LYS A C 1
ATOM 1321 O O . LYS A 1 161 ? -15.241 3.025 -9.674 1.00 91.25 161 LYS A O 1
ATOM 1326 N N . ILE A 1 162 ? -13.175 2.889 -8.799 1.00 92.50 162 ILE A N 1
ATOM 1327 C CA . ILE A 1 162 ? -13.571 2.913 -7.385 1.00 92.50 162 ILE A CA 1
ATOM 1328 C C . ILE A 1 162 ? -13.176 4.260 -6.777 1.00 92.50 162 ILE A C 1
ATOM 1330 O O . ILE A 1 162 ? -12.118 4.800 -7.105 1.00 92.50 162 ILE A O 1
ATOM 1334 N N . SER A 1 163 ? -14.002 4.803 -5.880 1.00 92.56 163 SER A N 1
ATOM 1335 C CA . SER A 1 163 ? -13.631 5.989 -5.107 1.00 92.56 163 SER A CA 1
ATOM 1336 C C . SER A 1 163 ? -1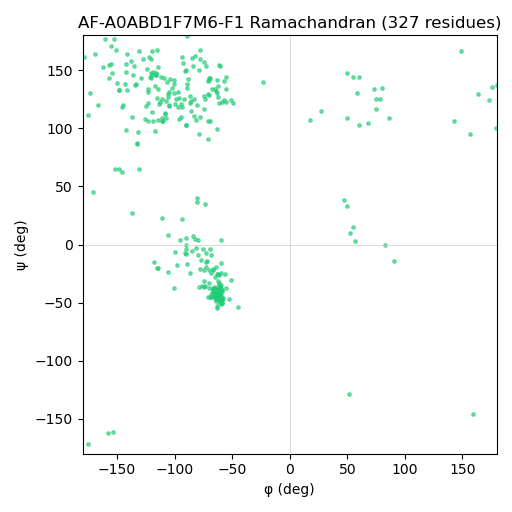2.494 5.667 -4.134 1.00 92.56 163 SER A C 1
ATOM 1338 O O . SER A 1 163 ? -12.525 4.656 -3.431 1.00 92.56 163 SER A O 1
ATOM 1340 N N . LEU A 1 164 ? -11.490 6.541 -4.096 1.00 93.25 164 LEU A N 1
ATOM 1341 C CA . LEU A 1 164 ? -10.366 6.472 -3.168 1.00 93.25 164 LEU A CA 1
ATOM 1342 C C . LEU A 1 164 ? -10.535 7.536 -2.081 1.00 93.25 164 LEU A C 1
ATOM 1344 O O . LEU A 1 164 ? -10.758 8.704 -2.388 1.00 93.25 164 LEU A O 1
ATOM 1348 N N . CYS A 1 165 ? -10.375 7.130 -0.827 1.00 91.81 165 CYS A N 1
ATOM 1349 C CA . CYS A 1 165 ? -10.245 7.998 0.332 1.00 91.81 165 CYS A CA 1
ATOM 1350 C C . CYS A 1 165 ? -8.859 7.791 0.959 1.00 91.81 165 CYS A C 1
ATOM 1352 O O . CYS A 1 165 ? -8.406 6.652 1.104 1.00 91.81 165 CYS A O 1
ATOM 1354 N N . ILE A 1 166 ? -8.193 8.884 1.330 1.00 93.06 166 ILE A N 1
ATOM 1355 C CA . ILE A 1 166 ? -6.945 8.865 2.101 1.00 93.06 166 ILE A CA 1
ATOM 1356 C C . ILE A 1 166 ? -7.255 9.569 3.428 1.00 93.06 166 ILE A C 1
ATOM 1358 O O . ILE A 1 166 ? -7.293 10.804 3.450 1.00 93.06 166 ILE A O 1
ATOM 1362 N N . PRO A 1 167 ? -7.537 8.813 4.509 1.00 88.62 167 PRO A N 1
ATOM 1363 C CA . PRO A 1 167 ? -7.980 9.392 5.766 1.00 88.62 167 PRO A CA 1
ATOM 1364 C C . PRO A 1 167 ? -6.881 10.258 6.379 1.00 88.62 167 PRO A C 1
ATOM 1366 O O . PRO A 1 167 ? -5.718 9.852 6.460 1.00 88.62 167 PRO A O 1
ATOM 1369 N N . ASN A 1 168 ? -7.259 11.450 6.829 1.00 89.25 168 ASN A N 1
ATOM 1370 C CA . ASN A 1 168 ? -6.348 12.440 7.401 1.00 89.25 168 ASN A CA 1
ATOM 1371 C C . ASN A 1 168 ? -6.871 13.000 8.739 1.00 89.25 168 ASN A C 1
ATOM 1373 O O . ASN A 1 168 ? -8.027 12.812 9.114 1.00 89.25 168 ASN A O 1
ATOM 1377 N N . LEU A 1 169 ? -6.003 13.696 9.480 1.00 87.19 169 LEU A N 1
ATOM 1378 C CA . LEU A 1 169 ? -6.319 14.206 10.821 1.00 87.19 169 LEU A CA 1
ATOM 1379 C C . LEU A 1 169 ? -7.292 15.400 10.840 1.00 87.19 169 LEU A C 1
ATOM 1381 O O . LEU A 1 169 ? -7.813 15.711 11.909 1.00 87.19 169 LEU A O 1
ATOM 1385 N N . SER A 1 170 ? -7.534 16.079 9.711 1.00 82.56 170 SER A N 1
ATOM 1386 C CA . SER A 1 170 ? -8.474 17.209 9.643 1.00 82.56 170 SER A CA 1
ATOM 1387 C C . SER A 1 170 ? -9.909 16.795 9.302 1.00 82.56 170 SER A C 1
ATOM 1389 O O . SER A 1 170 ? -10.805 17.641 9.338 1.00 82.56 170 SER A O 1
ATOM 1391 N N . GLU A 1 171 ? -10.164 15.512 9.033 1.00 79.38 171 GLU A N 1
ATOM 1392 C CA . GLU A 1 171 ? -11.526 14.994 8.913 1.00 79.38 171 GLU A CA 1
ATOM 1393 C C . GLU A 1 171 ? -12.290 15.140 10.245 1.00 79.38 171 GLU A C 1
ATOM 1395 O O . GLU A 1 171 ? -11.788 14.753 11.309 1.00 79.38 171 GLU A O 1
ATOM 1400 N N . PRO A 1 172 ? -13.517 15.698 10.229 1.00 68.69 172 PRO A N 1
ATOM 1401 C CA . PRO A 1 172 ? -14.262 15.971 11.449 1.00 68.69 172 PRO A CA 1
ATOM 1402 C C . PRO A 1 172 ? -14.709 14.665 12.115 1.00 68.69 172 PRO A C 1
ATOM 1404 O O . PRO A 1 172 ? -15.681 14.031 11.704 1.00 68.69 172 PRO A O 1
ATOM 1407 N N . ASN A 1 173 ? -14.050 14.302 13.217 1.00 64.62 173 ASN A N 1
ATOM 1408 C CA . ASN A 1 173 ? -14.386 13.151 14.064 1.00 64.62 173 ASN A CA 1
ATOM 1409 C C . ASN A 1 173 ? -15.661 13.397 14.918 1.00 64.62 173 ASN A C 1
ATOM 1411 O O . ASN A 1 173 ? -15.763 12.934 16.049 1.00 64.62 173 ASN A O 1
ATOM 1415 N N . ASN A 1 174 ? -16.645 14.129 14.384 1.00 57.84 174 ASN A N 1
ATOM 1416 C CA . ASN A 1 174 ? -17.847 14.593 15.093 1.00 57.84 174 ASN A CA 1
ATOM 1417 C C . ASN A 1 174 ? -18.969 13.539 15.179 1.00 57.84 174 ASN A C 1
ATOM 1419 O O . ASN A 1 174 ? -20.066 13.846 15.639 1.00 57.84 174 ASN A O 1
ATOM 1423 N N . SER A 1 175 ? -18.724 12.314 14.711 1.00 64.69 175 SER A N 1
ATOM 1424 C CA . SER A 1 175 ? -19.679 11.203 14.755 1.00 64.69 175 SER A CA 1
ATOM 1425 C C . SER A 1 175 ? -19.118 10.045 15.573 1.00 64.69 175 SER A C 1
ATOM 1427 O O . SER A 1 175 ? -17.913 9.781 15.551 1.00 64.69 175 SER A O 1
ATOM 1429 N N . TYR A 1 176 ? -19.999 9.335 16.281 1.00 67.38 176 TYR A N 1
ATOM 1430 C CA . TYR A 1 176 ? -19.647 8.070 16.919 1.00 67.38 176 TYR A CA 1
ATOM 1431 C C . TYR A 1 176 ? -19.124 7.097 15.859 1.00 67.38 176 TYR A C 1
ATOM 1433 O O . TYR A 1 176 ? -19.803 6.824 14.867 1.00 67.38 176 TYR A O 1
ATOM 1441 N N . LYS A 1 177 ? -17.912 6.575 16.064 1.00 68.38 177 LYS A N 1
ATOM 1442 C CA . LYS A 1 177 ? -17.353 5.550 15.183 1.00 68.38 177 LYS A CA 1
ATOM 1443 C C . LYS A 1 177 ? -18.104 4.243 15.415 1.00 68.38 177 LYS A C 1
ATOM 1445 O O . LYS A 1 177 ? -18.253 3.806 16.554 1.00 68.38 177 LYS A O 1
ATOM 1450 N N . THR A 1 178 ? -18.563 3.620 14.333 1.00 67.25 178 THR A N 1
ATOM 1451 C CA . THR A 1 178 ? -18.984 2.215 14.348 1.00 67.25 178 THR A CA 1
ATOM 1452 C C . THR A 1 178 ? -17.824 1.370 14.879 1.00 67.25 178 THR A C 1
ATOM 1454 O O . THR A 1 178 ? -16.669 1.690 14.599 1.00 67.25 178 THR A O 1
ATOM 1457 N N . SER A 1 179 ? -18.109 0.316 15.646 1.00 67.69 179 SER A N 1
ATOM 1458 C CA . SER A 1 179 ? -17.059 -0.608 16.085 1.00 67.69 179 SER A CA 1
ATOM 1459 C C . SER A 1 179 ? -16.407 -1.249 14.857 1.00 67.69 179 SER A C 1
ATOM 1461 O O . SER A 1 179 ? -17.086 -1.858 14.032 1.00 67.69 179 SER A O 1
ATOM 1463 N N . GLU A 1 180 ? -15.097 -1.073 14.726 1.00 70.12 180 GLU A N 1
ATOM 1464 C CA . GLU A 1 180 ? -14.270 -1.699 13.700 1.00 70.12 180 GLU A CA 1
ATOM 1465 C C . GLU A 1 180 ? -13.188 -2.529 14.403 1.00 70.12 180 GLU A C 1
ATOM 1467 O O . GLU A 1 180 ? -12.693 -2.100 15.451 1.00 70.12 180 GLU A O 1
ATOM 1472 N N . PRO A 1 181 ? -12.794 -3.695 13.860 1.00 70.25 181 PRO A N 1
ATOM 1473 C CA . PRO A 1 181 ? -11.708 -4.477 14.435 1.00 70.25 181 PRO A CA 1
ATOM 1474 C C . PRO A 1 181 ? -10.406 -3.671 14.390 1.00 70.25 181 PRO A C 1
ATOM 1476 O O . PRO A 1 181 ? -10.004 -3.165 13.339 1.00 70.25 181 PRO A O 1
ATOM 1479 N N . ALA A 1 182 ? -9.751 -3.547 15.542 1.00 74.12 182 ALA A N 1
ATOM 1480 C CA . ALA A 1 182 ? -8.429 -2.948 15.641 1.00 74.12 182 ALA A CA 1
ATOM 1481 C C . ALA A 1 182 ? -7.355 -3.891 15.072 1.00 74.12 182 ALA A C 1
ATOM 1483 O O . ALA A 1 182 ? -7.520 -5.113 15.085 1.00 74.12 182 ALA A O 1
ATOM 1484 N N . SER A 1 183 ? -6.247 -3.314 14.596 1.00 80.50 183 SER A N 1
ATOM 1485 C CA . SER A 1 183 ? -5.108 -4.069 14.060 1.00 80.50 183 SER A CA 1
ATOM 1486 C C . SER A 1 183 ? -4.559 -5.067 15.083 1.00 80.50 183 SER A C 1
ATOM 1488 O O . SER A 1 183 ? -4.422 -4.733 16.257 1.00 80.50 183 SER A O 1
ATOM 1490 N N . GLU A 1 184 ? -4.178 -6.254 14.611 1.00 84.06 184 GLU A N 1
ATOM 1491 C CA . GLU A 1 184 ? -3.499 -7.319 15.365 1.00 84.06 184 GLU A CA 1
ATOM 1492 C C . GLU A 1 184 ? -2.357 -6.757 16.234 1.00 84.06 184 GLU A C 1
ATOM 1494 O O . GLU A 1 184 ? -2.411 -6.847 17.458 1.00 84.06 184 GLU A O 1
ATOM 1499 N N . THR A 1 185 ? -1.429 -6.011 15.626 1.00 86.06 185 THR A N 1
ATOM 1500 C CA . THR A 1 185 ? -0.298 -5.357 16.311 1.00 86.06 185 THR A CA 1
ATOM 1501 C C . THR A 1 185 ? -0.731 -4.317 17.352 1.00 86.06 185 THR A C 1
ATOM 1503 O O . THR A 1 185 ? -0.063 -4.122 18.362 1.00 86.06 185 THR A O 1
ATOM 1506 N N . PHE A 1 186 ? -1.860 -3.631 17.140 1.00 88.12 186 PHE A N 1
ATOM 1507 C CA . PHE A 1 186 ? -2.380 -2.680 18.128 1.00 88.12 186 PHE A CA 1
ATOM 1508 C C . PHE A 1 186 ? -3.010 -3.406 19.324 1.00 88.12 186 PHE A C 1
ATOM 1510 O O . PHE A 1 186 ? -2.840 -2.965 20.458 1.00 88.12 186 PHE A O 1
ATOM 1517 N N . ASN A 1 187 ? -3.680 -4.537 19.090 1.00 88.12 187 ASN A N 1
ATOM 1518 C CA . ASN A 1 187 ? -4.219 -5.383 20.155 1.00 88.12 187 ASN A CA 1
ATOM 1519 C C . ASN A 1 187 ? -3.095 -6.024 20.985 1.00 88.12 187 ASN A C 1
ATOM 1521 O O . ASN A 1 187 ? -3.208 -6.083 22.206 1.00 88.12 187 ASN A O 1
ATOM 1525 N N . GLU A 1 188 ? -1.989 -6.432 20.354 1.00 88.75 188 GLU A N 1
ATOM 1526 C CA . GLU A 1 188 ? -0.775 -6.888 21.047 1.00 88.75 188 GLU A CA 1
ATOM 1527 C C . GLU A 1 188 ? -0.213 -5.793 21.970 1.00 88.75 188 GLU A C 1
ATOM 1529 O O . GLU A 1 188 ? -0.027 -6.035 23.166 1.00 88.75 188 GLU A O 1
ATOM 1534 N N . ILE A 1 189 ? -0.028 -4.565 21.461 1.00 88.31 189 ILE A N 1
ATOM 1535 C CA . ILE A 1 189 ? 0.415 -3.411 22.265 1.00 88.31 189 ILE A CA 1
ATOM 1536 C C . ILE A 1 189 ? -0.562 -3.150 23.419 1.00 88.31 189 ILE A C 1
ATOM 1538 O O . ILE A 1 189 ? -0.124 -3.004 24.559 1.00 88.31 189 ILE A O 1
ATOM 1542 N N . LEU A 1 190 ? -1.873 -3.147 23.159 1.00 86.12 190 LEU A N 1
ATOM 1543 C CA . LEU A 1 190 ? -2.903 -2.942 24.179 1.00 86.12 190 LEU A CA 1
ATOM 1544 C C . LEU A 1 190 ? -2.848 -4.026 25.271 1.00 86.12 190 LEU A C 1
ATOM 1546 O O . LEU A 1 190 ? -2.911 -3.698 26.451 1.00 86.12 190 LEU A O 1
ATOM 1550 N N . SER A 1 191 ? -2.643 -5.295 24.897 1.00 85.31 191 SER A N 1
ATOM 1551 C CA . SER A 1 191 ? -2.512 -6.422 25.837 1.00 85.31 191 SER A CA 1
ATOM 1552 C C . SER A 1 191 ? -1.252 -6.363 26.713 1.00 85.31 191 SER A C 1
ATOM 1554 O O . SER A 1 191 ? -1.217 -6.960 27.787 1.00 85.31 191 SER A O 1
ATOM 1556 N N . SER A 1 192 ? -0.227 -5.617 26.285 1.00 84.38 192 SER A N 1
ATOM 1557 C CA . SER A 1 192 ? 0.998 -5.390 27.064 1.00 84.38 192 SER A CA 1
ATOM 1558 C C . SER A 1 192 ? 0.830 -4.357 28.189 1.00 84.38 192 SER A C 1
ATOM 1560 O O . SER A 1 192 ? 1.686 -4.258 29.071 1.00 84.38 192 SER A O 1
ATOM 1562 N N . ILE A 1 193 ? -0.271 -3.595 28.184 1.00 85.00 193 ILE A N 1
ATOM 1563 C CA . ILE A 1 193 ? -0.571 -2.584 29.199 1.00 85.00 193 ILE A CA 1
ATOM 1564 C C . ILE A 1 193 ? -1.211 -3.274 30.408 1.00 85.00 193 ILE A C 1
ATOM 1566 O O . ILE A 1 193 ? -2.349 -3.725 30.363 1.00 85.00 193 ILE A O 1
ATOM 1570 N N . THR A 1 194 ? -0.486 -3.321 31.525 1.00 73.62 194 THR A N 1
ATOM 1571 C CA . THR A 1 194 ? -0.911 -3.971 32.780 1.00 73.62 194 THR A CA 1
ATOM 1572 C C . THR A 1 194 ? -1.879 -3.152 33.644 1.00 73.62 194 THR A C 1
ATOM 1574 O O . THR A 1 194 ? -2.217 -3.578 34.748 1.00 73.62 194 THR A O 1
ATOM 1577 N N . MET A 1 195 ? -2.323 -1.979 33.185 1.00 73.62 195 MET A N 1
ATOM 1578 C CA . MET A 1 195 ? -3.310 -1.160 33.896 1.00 73.62 195 MET A CA 1
ATOM 1579 C C . MET A 1 195 ? -4.742 -1.538 33.524 1.00 73.62 195 MET A C 1
ATOM 1581 O O . MET A 1 195 ? -5.054 -1.780 32.362 1.00 73.62 195 MET A O 1
ATOM 1585 N N . ASP A 1 196 ? -5.629 -1.493 34.516 1.00 74.06 196 ASP A N 1
ATOM 1586 C CA . ASP A 1 196 ? -7.074 -1.588 34.322 1.00 74.06 196 ASP A CA 1
ATOM 1587 C C . ASP A 1 196 ? -7.598 -0.301 33.658 1.00 74.06 196 ASP A C 1
ATOM 1589 O O . ASP A 1 196 ? -7.913 0.698 34.308 1.00 74.06 196 ASP A O 1
ATOM 1593 N N . ILE A 1 197 ? -7.623 -0.324 32.327 1.00 69.44 197 ILE A N 1
ATOM 1594 C CA . ILE A 1 197 ? -8.043 0.789 31.468 1.00 69.44 197 ILE A CA 1
ATOM 1595 C C . ILE A 1 197 ? -9.524 1.155 31.681 1.00 69.44 197 ILE A C 1
ATOM 1597 O O . ILE A 1 197 ? -9.892 2.308 31.457 1.00 69.44 197 ILE A O 1
ATOM 1601 N N . GLU A 1 198 ? -10.363 0.219 32.137 1.00 71.44 198 GLU A N 1
ATOM 1602 C CA . GLU A 1 198 ? -11.807 0.429 32.306 1.00 71.44 198 GLU A CA 1
ATOM 1603 C C . GLU A 1 198 ? -12.136 1.208 33.589 1.00 71.44 198 GLU A C 1
ATOM 1605 O O . GLU A 1 198 ? -13.025 2.061 33.584 1.00 71.44 198 GLU A O 1
ATOM 1610 N N . ASN A 1 199 ? -11.389 0.974 34.675 1.00 76.44 199 ASN A N 1
ATOM 1611 C CA . ASN A 1 199 ? -11.601 1.645 35.965 1.00 76.44 199 ASN A CA 1
ATOM 1612 C C . ASN A 1 199 ? -10.792 2.946 36.156 1.00 76.44 199 ASN A C 1
ATOM 1614 O O . ASN A 1 199 ? -10.993 3.675 37.134 1.00 76.44 199 ASN A O 1
ATOM 1618 N N . VAL A 1 200 ? -9.876 3.274 35.240 1.00 80.00 200 VAL A N 1
ATOM 1619 C CA . VAL A 1 200 ? -9.028 4.476 35.311 1.00 80.00 200 VAL A CA 1
ATOM 1620 C C . VAL A 1 200 ? -9.677 5.672 34.596 1.00 80.00 200 VAL A C 1
ATOM 1622 O O . VAL A 1 200 ? -10.402 5.545 33.614 1.00 80.00 200 VAL A O 1
ATOM 1625 N N . LYS A 1 201 ? -9.401 6.898 35.072 1.00 81.94 201 LYS A N 1
ATOM 1626 C CA . LYS A 1 201 ? -9.850 8.135 34.405 1.00 81.94 201 LYS A CA 1
ATOM 1627 C C . LYS A 1 201 ? -9.374 8.145 32.949 1.00 81.94 201 LYS A C 1
ATOM 1629 O O . LYS A 1 201 ? -8.168 8.156 32.716 1.00 81.94 201 LYS A O 1
ATOM 1634 N N . GLY A 1 202 ? -10.300 8.263 31.994 1.00 82.69 202 GLY A N 1
ATOM 1635 C CA . GLY A 1 202 ? -10.016 8.109 30.558 1.00 82.69 202 GLY A CA 1
ATOM 1636 C C . GLY A 1 202 ? -8.843 8.935 30.007 1.00 82.69 202 GLY A C 1
ATOM 1637 O O . GLY A 1 202 ? -8.151 8.468 29.114 1.00 82.69 202 GLY A O 1
ATOM 1638 N N . VAL A 1 203 ? -8.547 10.115 30.567 1.00 84.81 203 VAL A N 1
ATOM 1639 C CA . VAL A 1 203 ? -7.351 10.900 30.192 1.00 84.81 203 VAL A CA 1
ATOM 1640 C C . VAL A 1 203 ? -6.054 10.134 30.479 1.00 84.81 203 VAL A C 1
ATOM 1642 O O . VAL A 1 203 ? -5.186 10.087 29.617 1.00 84.81 203 VAL A O 1
ATOM 1645 N N . VAL A 1 204 ? -5.939 9.511 31.658 1.00 85.69 204 VAL A N 1
ATOM 1646 C CA . VAL A 1 204 ? -4.756 8.735 32.070 1.00 85.69 204 VAL A CA 1
ATOM 1647 C C . VAL A 1 204 ? -4.633 7.468 31.221 1.00 85.69 204 VAL A C 1
ATOM 1649 O O . VAL A 1 204 ? -3.551 7.164 30.726 1.00 85.69 204 VAL A O 1
ATOM 1652 N N . ALA A 1 205 ? -5.752 6.782 30.968 1.00 86.62 205 ALA A N 1
ATOM 1653 C CA . ALA A 1 205 ? -5.784 5.627 30.074 1.00 86.62 205 ALA A CA 1
ATOM 1654 C C . ALA A 1 205 ? -5.311 5.979 28.648 1.00 86.62 205 ALA A C 1
ATOM 1656 O O . ALA A 1 205 ? -4.453 5.296 28.096 1.00 86.62 205 ALA A O 1
ATOM 1657 N N . ILE A 1 206 ? -5.804 7.083 28.072 1.00 87.56 206 ILE A N 1
ATOM 1658 C CA . ILE A 1 206 ? -5.395 7.549 26.737 1.00 87.56 206 ILE A CA 1
ATOM 1659 C C . ILE A 1 206 ? -3.909 7.927 26.709 1.00 87.56 206 ILE A C 1
ATOM 1661 O O . ILE A 1 206 ? -3.225 7.576 25.748 1.00 87.56 206 ILE A O 1
ATOM 1665 N N . THR A 1 207 ? -3.386 8.606 27.739 1.00 89.56 207 THR A N 1
ATOM 1666 C CA . THR A 1 207 ? -1.952 8.932 27.787 1.00 89.56 207 THR A CA 1
ATOM 1667 C C . THR A 1 207 ? -1.079 7.686 27.857 1.00 89.56 207 THR A C 1
ATOM 1669 O O . THR A 1 207 ? -0.056 7.646 27.185 1.00 89.56 207 THR A O 1
ATOM 1672 N N . GLU A 1 208 ? -1.488 6.649 28.591 1.00 88.38 208 GLU A N 1
ATOM 1673 C CA . GLU A 1 208 ? -0.686 5.426 28.715 1.00 88.38 208 GLU A CA 1
ATOM 1674 C C . GLU A 1 208 ? -0.752 4.538 27.471 1.00 88.38 208 GLU A C 1
ATOM 1676 O O . GLU A 1 208 ? 0.272 4.005 27.049 1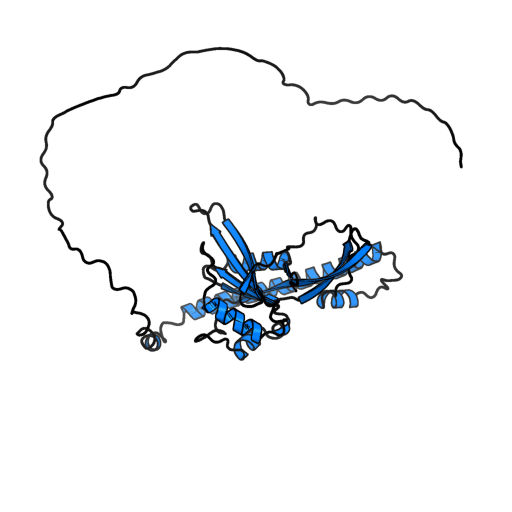.00 88.38 208 GLU A O 1
ATOM 1681 N N . ILE A 1 209 ? -1.907 4.467 26.799 1.00 90.12 209 ILE A N 1
ATOM 1682 C CA . ILE A 1 209 ? -2.002 3.866 25.459 1.00 90.12 209 ILE A CA 1
ATOM 1683 C C . ILE A 1 209 ? -1.090 4.624 24.480 1.00 90.12 209 ILE A C 1
ATOM 1685 O O . ILE A 1 209 ? -0.343 4.000 23.729 1.00 90.12 209 ILE A O 1
ATOM 1689 N N . GLY A 1 210 ? -1.089 5.962 24.523 1.00 91.19 210 GLY A N 1
ATOM 1690 C CA . GLY A 1 210 ? -0.191 6.795 23.719 1.00 91.19 210 GLY A CA 1
ATOM 1691 C C . GLY A 1 210 ? 1.292 6.515 23.991 1.00 91.19 210 GLY A C 1
ATOM 1692 O O . GLY A 1 210 ? 2.056 6.309 23.049 1.00 91.19 210 GLY A O 1
ATOM 1693 N N . ASN A 1 211 ? 1.689 6.432 25.264 1.00 91.62 211 ASN A N 1
ATOM 1694 C CA . ASN A 1 211 ? 3.056 6.106 25.682 1.00 91.62 211 ASN A CA 1
ATOM 1695 C C . ASN A 1 211 ? 3.484 4.703 25.217 1.00 91.62 211 ASN A C 1
ATOM 1697 O O . ASN A 1 211 ? 4.596 4.530 24.718 1.00 91.62 211 ASN A O 1
ATOM 1701 N N . ALA A 1 212 ? 2.611 3.700 25.361 1.00 91.62 212 ALA A N 1
ATOM 1702 C CA . ALA A 1 212 ? 2.880 2.325 24.944 1.00 91.62 212 ALA A CA 1
ATOM 1703 C C . ALA A 1 212 ? 3.051 2.212 23.420 1.00 91.62 212 ALA A C 1
ATOM 1705 O O . ALA A 1 212 ? 3.998 1.578 22.949 1.00 91.62 212 ALA A O 1
ATOM 1706 N N . VAL A 1 213 ? 2.190 2.887 22.650 1.00 93.44 213 VAL A N 1
ATOM 1707 C CA . VAL A 1 213 ? 2.302 2.974 21.187 1.00 93.44 213 VAL A CA 1
ATOM 1708 C C . VAL A 1 213 ? 3.589 3.692 20.777 1.00 93.44 213 VAL A C 1
ATOM 1710 O O . VAL A 1 213 ? 4.321 3.161 19.945 1.00 93.44 213 VAL A O 1
ATOM 1713 N N . GLN A 1 214 ? 3.920 4.838 21.384 1.00 94.19 214 GLN A N 1
ATOM 1714 C CA . GLN A 1 214 ? 5.159 5.563 21.079 1.00 94.19 214 GLN A CA 1
ATOM 1715 C C . GLN A 1 214 ? 6.397 4.699 21.354 1.00 94.19 214 GLN A C 1
ATOM 1717 O O . GLN A 1 214 ? 7.252 4.559 20.488 1.00 94.19 214 GLN A O 1
ATOM 1722 N N . LYS A 1 215 ? 6.446 4.024 22.508 1.00 93.62 215 LYS A N 1
ATOM 1723 C CA . LYS A 1 215 ? 7.534 3.102 22.862 1.00 93.62 215 LYS A CA 1
ATOM 1724 C C . LYS A 1 215 ? 7.664 1.937 21.873 1.00 93.62 215 LYS A C 1
ATOM 1726 O O . LYS A 1 215 ? 8.779 1.508 21.580 1.00 93.62 215 LYS A O 1
ATOM 1731 N N . SER A 1 216 ? 6.544 1.422 21.358 1.00 93.62 216 SER A N 1
ATOM 1732 C CA . SER A 1 216 ? 6.559 0.411 20.297 1.00 93.62 216 SER A CA 1
ATOM 1733 C C . SER A 1 216 ? 7.120 0.977 18.992 1.00 93.62 216 SER A C 1
ATOM 1735 O O . SER A 1 216 ? 7.936 0.313 18.364 1.00 93.62 216 SER A O 1
ATOM 1737 N N . ILE A 1 217 ? 6.729 2.195 18.604 1.00 94.56 217 ILE A N 1
ATOM 1738 C CA . ILE A 1 217 ? 7.244 2.878 17.408 1.00 94.56 217 ILE A CA 1
ATOM 1739 C C . ILE A 1 217 ? 8.758 3.095 17.523 1.00 94.56 217 ILE A C 1
ATOM 1741 O O . ILE A 1 217 ? 9.485 2.702 16.618 1.00 94.56 217 ILE A O 1
ATOM 1745 N N . ASP A 1 218 ? 9.249 3.642 18.638 1.00 95.69 218 ASP A N 1
ATOM 1746 C CA . ASP A 1 218 ? 10.679 3.923 18.849 1.00 95.69 218 ASP A CA 1
ATOM 1747 C C . ASP A 1 218 ? 11.533 2.642 18.767 1.00 95.69 218 ASP A C 1
ATOM 1749 O O . ASP A 1 218 ? 12.622 2.628 18.179 1.00 95.69 218 ASP A O 1
ATOM 1753 N N . LYS A 1 219 ? 11.004 1.531 19.302 1.00 95.25 219 LYS A N 1
ATOM 1754 C CA . LYS A 1 219 ? 11.603 0.202 19.157 1.00 95.25 219 LYS A CA 1
ATOM 1755 C C . LYS A 1 219 ? 11.628 -0.235 17.684 1.00 95.25 219 LYS A C 1
ATOM 1757 O O . LYS A 1 219 ? 12.698 -0.570 17.180 1.00 95.25 219 LYS A O 1
ATOM 1762 N N . THR A 1 220 ? 10.489 -0.200 16.987 1.00 94.56 220 THR A N 1
ATOM 1763 C CA . THR A 1 220 ? 10.391 -0.611 15.575 1.00 94.56 220 THR A CA 1
ATOM 1764 C C . THR A 1 220 ? 11.279 0.237 14.662 1.00 94.56 220 THR A C 1
ATOM 1766 O O . THR A 1 220 ? 11.884 -0.302 13.745 1.00 94.56 220 THR A O 1
ATOM 1769 N N . VAL A 1 221 ? 11.421 1.542 14.920 1.00 96.50 221 VAL A N 1
ATOM 1770 C CA . VAL A 1 221 ? 12.330 2.435 14.176 1.00 96.50 221 VAL A CA 1
ATOM 1771 C C . VAL A 1 221 ? 13.792 2.017 14.358 1.00 96.50 221 VAL A C 1
ATOM 1773 O O . VAL A 1 221 ? 14.559 2.033 13.394 1.00 96.50 221 VAL A O 1
ATOM 1776 N N . SER A 1 222 ? 14.177 1.598 15.566 1.00 95.75 222 SER A N 1
ATOM 1777 C CA . SER A 1 222 ? 15.533 1.108 15.847 1.00 95.75 222 SER A CA 1
ATOM 1778 C C . SER A 1 222 ? 15.831 -0.191 15.084 1.00 95.75 222 SER A C 1
ATOM 1780 O O . SER A 1 222 ? 16.860 -0.288 14.420 1.00 95.75 222 SER A O 1
ATOM 1782 N N . GLU A 1 223 ? 14.901 -1.153 15.111 1.00 96.31 223 GLU A N 1
ATOM 1783 C CA . GLU A 1 223 ? 15.007 -2.425 14.373 1.00 96.31 223 GLU A CA 1
ATOM 1784 C C . GLU A 1 223 ? 14.996 -2.203 12.845 1.00 96.31 223 GLU A C 1
ATOM 1786 O O . GLU A 1 223 ? 15.798 -2.795 12.122 1.00 96.31 223 GLU A O 1
ATOM 1791 N N . LEU A 1 224 ? 14.147 -1.295 12.348 1.00 95.81 224 LEU A N 1
ATOM 1792 C CA . LEU A 1 224 ? 14.079 -0.927 10.930 1.00 95.81 224 LEU A CA 1
ATOM 1793 C C . LEU A 1 224 ? 15.385 -0.288 10.440 1.00 95.81 224 LEU A C 1
ATOM 1795 O O . LEU A 1 224 ? 15.845 -0.625 9.356 1.00 95.81 224 LEU A O 1
ATOM 1799 N N . THR A 1 225 ? 16.010 0.581 11.239 1.00 95.69 225 THR A N 1
ATOM 1800 C CA . THR A 1 225 ? 17.279 1.239 10.874 1.00 95.69 225 THR A CA 1
ATOM 1801 C C . THR A 1 225 ? 18.406 0.218 10.669 1.00 95.69 225 THR A C 1
ATOM 1803 O O . THR A 1 225 ? 19.230 0.368 9.765 1.00 95.69 225 THR A O 1
ATOM 1806 N N . GLU A 1 226 ? 18.448 -0.843 11.481 1.00 96.00 226 GLU A N 1
ATOM 1807 C CA . GLU A 1 226 ? 19.406 -1.936 11.293 1.00 96.00 226 GLU A CA 1
ATOM 1808 C C . GLU A 1 226 ? 19.087 -2.753 10.030 1.00 96.00 226 GLU A C 1
ATOM 1810 O O . GLU A 1 226 ? 19.982 -3.015 9.224 1.00 96.00 226 GLU A O 1
ATOM 1815 N N . ALA A 1 227 ? 17.813 -3.095 9.815 1.00 95.94 227 ALA A N 1
ATOM 1816 C CA . ALA A 1 227 ? 17.367 -3.858 8.650 1.00 95.94 227 ALA A CA 1
ATOM 1817 C C . ALA A 1 227 ? 17.577 -3.109 7.317 1.00 95.94 227 ALA A C 1
ATOM 1819 O O . ALA A 1 227 ? 18.025 -3.713 6.344 1.00 95.94 227 ALA A O 1
ATOM 1820 N N . GLU A 1 228 ? 17.313 -1.799 7.262 1.00 94.00 228 GLU A N 1
ATOM 1821 C CA . GLU A 1 228 ? 17.563 -0.964 6.077 1.00 94.00 228 GLU A CA 1
ATOM 1822 C C . GLU A 1 228 ? 19.052 -0.899 5.729 1.00 94.00 228 GLU A C 1
ATOM 1824 O O . GLU A 1 228 ? 19.415 -0.978 4.555 1.00 94.00 228 GLU A O 1
ATOM 1829 N N . LYS A 1 229 ? 19.929 -0.822 6.740 1.00 95.38 229 LYS A N 1
ATOM 1830 C CA . LYS A 1 229 ? 21.377 -0.882 6.525 1.00 95.38 229 LYS A CA 1
ATOM 1831 C C . LYS A 1 229 ? 21.799 -2.237 5.947 1.00 95.38 229 LYS A C 1
ATOM 1833 O O . LYS A 1 229 ? 22.511 -2.270 4.949 1.00 95.38 229 LYS A O 1
ATOM 1838 N N . GLN A 1 230 ? 21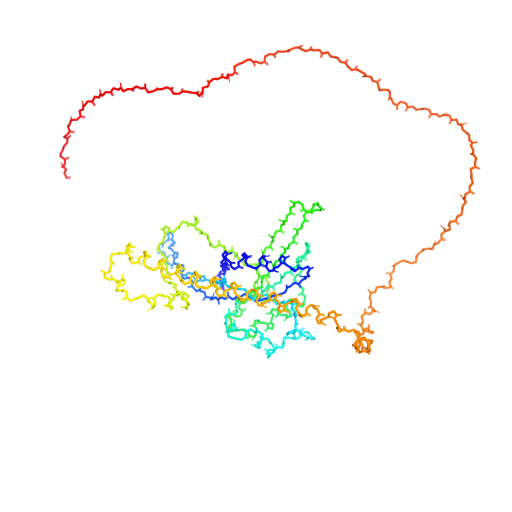.335 -3.341 6.537 1.00 96.12 230 GLN A N 1
ATOM 1839 C CA . GLN A 1 230 ? 21.625 -4.688 6.030 1.00 96.12 230 GLN A CA 1
ATOM 1840 C C . GLN A 1 230 ? 21.117 -4.872 4.590 1.00 96.12 230 GLN A C 1
ATOM 1842 O O . GLN A 1 230 ? 21.824 -5.436 3.756 1.00 96.12 230 GLN A O 1
ATOM 1847 N N . LEU A 1 231 ? 19.922 -4.358 4.275 1.00 93.19 231 LEU A N 1
ATOM 1848 C CA . LEU A 1 231 ? 19.363 -4.376 2.923 1.00 93.19 231 LEU A CA 1
ATOM 1849 C C . LEU A 1 231 ? 20.234 -3.587 1.936 1.00 93.19 231 LEU A C 1
ATOM 1851 O O . LEU A 1 231 ? 20.512 -4.092 0.852 1.00 93.19 231 LEU A O 1
ATOM 1855 N N . PHE A 1 232 ? 20.695 -2.390 2.307 1.00 93.12 232 PHE A N 1
ATOM 1856 C CA . PHE A 1 232 ? 21.574 -1.575 1.465 1.00 93.12 232 PHE A CA 1
ATOM 1857 C C . PHE A 1 232 ? 22.899 -2.290 1.152 1.00 93.12 232 PHE A C 1
ATOM 1859 O O . PHE A 1 232 ? 23.290 -2.374 -0.016 1.00 93.12 232 PHE A O 1
ATOM 1866 N N . ASP A 1 233 ? 23.549 -2.860 2.173 1.00 95.00 233 ASP A N 1
ATOM 1867 C CA . ASP A 1 233 ? 24.805 -3.606 2.027 1.00 95.00 233 ASP A CA 1
ATOM 1868 C C . ASP A 1 233 ? 24.616 -4.825 1.086 1.00 95.00 233 ASP A C 1
ATOM 1870 O O . ASP A 1 233 ? 25.419 -5.059 0.176 1.00 95.00 233 ASP A O 1
ATOM 1874 N N . LEU A 1 234 ? 23.502 -5.559 1.233 1.00 94.88 234 LEU A N 1
ATOM 1875 C CA . LEU A 1 234 ? 23.125 -6.693 0.372 1.00 94.88 234 LEU A CA 1
ATOM 1876 C C . LEU A 1 234 ? 22.790 -6.274 -1.070 1.00 94.88 234 LEU A C 1
ATOM 1878 O O . LEU A 1 234 ? 23.176 -6.958 -2.022 1.00 94.88 234 LEU A O 1
ATOM 1882 N N . GLU A 1 235 ? 22.078 -5.163 -1.268 1.00 90.50 235 GLU A N 1
ATOM 1883 C CA . GLU A 1 235 ? 21.765 -4.638 -2.601 1.00 90.50 235 GLU A CA 1
ATOM 1884 C C . GLU A 1 235 ? 23.030 -4.197 -3.349 1.00 90.50 235 GLU A C 1
ATOM 1886 O O . GLU A 1 235 ? 23.154 -4.453 -4.555 1.00 90.50 235 GLU A O 1
ATOM 1891 N N . GLU A 1 236 ? 23.994 -3.583 -2.654 1.00 92.50 236 GLU A N 1
ATOM 1892 C CA . GLU A 1 236 ? 25.297 -3.256 -3.230 1.00 92.50 236 GLU A CA 1
ATOM 1893 C C . GLU A 1 236 ? 26.088 -4.522 -3.593 1.00 92.50 236 GLU A C 1
ATOM 1895 O O . GLU A 1 236 ? 26.586 -4.617 -4.722 1.00 92.50 236 GLU A O 1
ATOM 1900 N N . GLU A 1 237 ? 26.138 -5.534 -2.720 1.00 94.12 237 GLU A N 1
ATOM 1901 C CA . GLU A 1 237 ? 26.795 -6.807 -3.033 1.00 94.12 237 GLU A CA 1
ATOM 1902 C C . GLU A 1 237 ? 26.168 -7.476 -4.268 1.00 94.12 237 GLU A C 1
ATOM 1904 O O . GLU A 1 237 ? 26.876 -7.796 -5.228 1.00 94.12 237 GLU A O 1
ATOM 1909 N N . VAL A 1 238 ? 24.838 -7.613 -4.318 1.00 91.50 238 VAL A N 1
ATOM 1910 C CA . VAL A 1 238 ? 24.119 -8.192 -5.468 1.00 91.50 238 VAL A CA 1
ATOM 1911 C C . VAL A 1 238 ? 24.388 -7.398 -6.751 1.00 91.50 238 VAL A C 1
ATOM 1913 O O . VAL A 1 238 ? 24.571 -7.986 -7.822 1.00 91.50 238 VAL A O 1
ATOM 1916 N N . LYS A 1 239 ? 24.464 -6.066 -6.674 1.00 88.75 239 LYS A N 1
ATOM 1917 C CA . LYS A 1 239 ? 24.799 -5.188 -7.807 1.00 88.75 239 LYS A CA 1
ATOM 1918 C C . LYS A 1 239 ? 26.243 -5.382 -8.279 1.00 88.75 239 LYS A C 1
ATOM 1920 O O . LYS A 1 239 ? 26.488 -5.370 -9.488 1.00 88.75 239 LYS A O 1
ATOM 1925 N N . ILE A 1 240 ? 27.190 -5.597 -7.367 1.00 92.19 240 ILE A N 1
ATOM 1926 C CA . ILE A 1 240 ? 28.586 -5.924 -7.685 1.00 92.19 240 ILE A CA 1
ATOM 1927 C C . ILE A 1 240 ? 28.683 -7.325 -8.307 1.00 92.19 240 ILE A C 1
ATOM 1929 O O . ILE A 1 240 ? 29.337 -7.485 -9.337 1.00 92.19 240 ILE A O 1
ATOM 1933 N N . LEU A 1 241 ? 28.006 -8.329 -7.746 1.00 91.19 241 LEU A N 1
ATOM 1934 C CA . LEU A 1 241 ? 27.996 -9.704 -8.258 1.00 91.19 241 LEU A CA 1
ATOM 1935 C C . LEU A 1 241 ? 27.373 -9.792 -9.659 1.00 91.19 241 LEU A C 1
ATOM 1937 O O . LEU A 1 241 ? 27.966 -10.399 -10.550 1.00 91.19 241 LEU A O 1
ATOM 1941 N N . ARG A 1 242 ? 26.248 -9.105 -9.905 1.00 86.44 242 ARG A N 1
ATOM 1942 C CA . ARG A 1 242 ? 25.631 -9.006 -11.243 1.00 86.44 242 ARG A CA 1
ATOM 1943 C C . ARG A 1 242 ? 26.540 -8.336 -12.276 1.00 86.44 242 ARG A C 1
ATOM 1945 O O . ARG A 1 242 ? 26.500 -8.719 -13.437 1.00 86.44 242 ARG A O 1
ATOM 1952 N N . LYS A 1 243 ? 27.375 -7.368 -11.875 1.00 85.88 243 LYS A N 1
ATOM 1953 C CA . LYS A 1 243 ? 28.409 -6.778 -12.751 1.00 85.88 243 LYS A CA 1
ATOM 1954 C C . LYS A 1 243 ? 29.606 -7.708 -12.973 1.00 85.88 243 LYS A C 1
ATOM 1956 O O . LYS A 1 243 ? 30.231 -7.639 -14.025 1.00 85.88 243 LYS A O 1
ATOM 1961 N N . LYS A 1 244 ? 29.948 -8.538 -11.981 1.00 84.94 244 LYS A N 1
ATOM 1962 C CA . LYS A 1 244 ? 31.062 -9.497 -12.043 1.00 84.94 244 LYS A CA 1
ATOM 1963 C C . LYS A 1 244 ? 30.739 -10.755 -12.848 1.00 84.94 244 LYS A C 1
ATOM 1965 O O . LYS A 1 244 ? 31.683 -11.391 -13.296 1.00 84.94 244 LYS A O 1
ATOM 1970 N N . GLN A 1 245 ? 29.465 -11.111 -13.047 1.00 72.06 245 GLN A N 1
ATOM 1971 C CA . GLN A 1 245 ? 29.051 -12.167 -13.980 1.00 72.06 245 GLN A CA 1
ATOM 1972 C C . GLN A 1 245 ? 29.250 -11.704 -15.437 1.00 72.06 245 GLN A C 1
ATOM 1974 O O . GLN A 1 245 ? 28.453 -10.905 -15.933 1.00 72.06 245 GLN A O 1
ATOM 1979 N N . PRO A 1 246 ? 30.266 -12.198 -16.170 1.00 57.25 246 PRO A N 1
ATOM 1980 C CA . PRO A 1 246 ? 30.514 -11.771 -17.534 1.00 57.25 246 PRO A CA 1
ATOM 1981 C C . PRO A 1 246 ? 29.872 -12.770 -18.497 1.00 57.25 246 PRO A C 1
ATOM 1983 O O . PRO A 1 246 ? 30.383 -13.870 -18.668 1.00 57.25 246 PRO A O 1
ATOM 1986 N N . LEU A 1 247 ? 28.777 -12.373 -19.153 1.00 57.19 247 LEU A N 1
ATOM 1987 C CA . LEU A 1 247 ? 28.330 -12.882 -20.466 1.00 57.19 247 LEU A CA 1
ATOM 1988 C C . LEU A 1 247 ? 28.180 -14.410 -20.679 1.00 57.19 247 LEU A C 1
ATOM 1990 O O . LEU A 1 247 ? 27.905 -14.819 -21.804 1.00 57.19 247 LEU A O 1
ATOM 1994 N N . ASN A 1 248 ? 28.257 -15.252 -19.645 1.00 47.81 248 ASN A N 1
ATOM 1995 C CA . ASN A 1 248 ? 28.246 -16.716 -19.794 1.00 47.81 248 ASN A CA 1
ATOM 1996 C C . ASN A 1 248 ? 26.898 -17.293 -20.273 1.00 47.81 248 ASN A C 1
ATOM 1998 O O . ASN A 1 248 ? 26.825 -18.463 -20.621 1.00 47.81 248 ASN A O 1
ATOM 2002 N N . ASN A 1 249 ? 25.852 -16.461 -20.331 1.00 49.91 249 ASN A N 1
ATOM 2003 C CA . ASN A 1 249 ? 24.533 -16.809 -20.863 1.00 49.91 249 ASN A CA 1
ATOM 2004 C C . ASN A 1 249 ? 24.275 -16.187 -22.252 1.00 49.91 249 ASN A C 1
ATOM 2006 O O . ASN A 1 249 ? 23.147 -16.247 -22.737 1.00 49.91 249 ASN A O 1
ATOM 2010 N N . ARG A 1 250 ? 25.262 -15.553 -22.913 1.00 43.88 250 ARG A N 1
ATOM 2011 C CA . ARG A 1 250 ? 25.027 -14.978 -24.256 1.00 43.88 250 ARG A CA 1
ATOM 2012 C C . ARG A 1 250 ? 24.806 -16.059 -25.322 1.00 43.88 250 ARG A C 1
ATOM 2014 O O . ARG A 1 250 ? 24.112 -15.788 -26.293 1.00 43.88 250 ARG A O 1
ATOM 2021 N N . SER A 1 251 ? 25.323 -17.269 -25.102 1.00 41.12 251 SER A N 1
ATOM 2022 C CA . SER A 1 251 ? 25.117 -18.453 -25.949 1.00 41.12 251 SER A CA 1
ATOM 2023 C C . SER A 1 251 ? 23.718 -19.075 -25.849 1.00 41.12 251 SER A C 1
ATOM 2025 O O . SER A 1 251 ? 23.313 -19.777 -26.768 1.00 41.12 251 SER A O 1
ATOM 2027 N N . ASP A 1 252 ? 22.958 -18.799 -24.783 1.00 41.72 252 ASP A N 1
ATOM 2028 C CA . ASP A 1 252 ? 21.644 -19.429 -24.549 1.00 41.72 252 ASP A CA 1
ATOM 2029 C C . ASP A 1 252 ? 20.455 -18.539 -24.967 1.00 41.72 252 ASP A C 1
ATOM 2031 O O . ASP A 1 252 ? 19.303 -18.971 -24.934 1.00 41.72 252 ASP A O 1
ATOM 2035 N N . VAL A 1 253 ? 20.712 -17.285 -25.363 1.00 44.62 253 VAL A N 1
ATOM 2036 C CA . VAL A 1 253 ? 19.668 -16.287 -25.683 1.00 44.62 253 VAL A CA 1
ATOM 2037 C C . VAL A 1 253 ? 19.384 -16.178 -27.189 1.00 44.62 253 VAL A C 1
ATOM 2039 O O . VAL A 1 253 ? 18.311 -15.716 -27.578 1.00 44.62 253 VAL A O 1
ATOM 2042 N N . GLU A 1 254 ? 20.278 -16.660 -28.057 1.00 35.31 254 GLU A N 1
ATOM 2043 C CA . GLU A 1 254 ? 20.073 -16.599 -29.516 1.00 35.31 254 GLU A CA 1
ATOM 2044 C C . GLU A 1 254 ? 18.905 -17.487 -29.996 1.00 35.31 254 GLU A C 1
ATOM 2046 O O . GLU A 1 254 ? 18.261 -17.162 -30.987 1.00 35.31 254 GLU A O 1
ATOM 2051 N N . ASN A 1 255 ? 18.516 -18.512 -29.227 1.00 35.97 255 ASN A N 1
ATOM 2052 C CA . ASN A 1 255 ? 17.400 -19.417 -29.548 1.00 35.97 255 ASN A CA 1
ATOM 2053 C C . ASN A 1 255 ? 15.995 -18.910 -29.132 1.00 35.97 255 ASN A C 1
ATOM 2055 O O . ASN A 1 255 ? 15.022 -19.660 -29.202 1.00 35.97 255 ASN A O 1
ATOM 2059 N N . VAL A 1 256 ? 15.861 -17.660 -28.663 1.00 43.59 256 VAL A N 1
ATOM 2060 C CA . VAL A 1 256 ? 14.563 -17.077 -28.241 1.00 43.59 256 VAL A CA 1
ATOM 2061 C C . VAL A 1 256 ? 14.157 -15.852 -29.079 1.00 43.59 256 VAL A C 1
ATOM 2063 O O . VAL A 1 256 ? 12.989 -15.464 -29.077 1.00 43.59 256 VAL A O 1
ATOM 2066 N N . ASN A 1 257 ? 15.080 -15.266 -29.848 1.00 33.94 257 ASN A N 1
ATOM 2067 C CA . ASN A 1 257 ? 14.849 -13.994 -30.547 1.00 33.94 257 ASN A CA 1
ATOM 2068 C C . ASN A 1 257 ? 14.273 -14.114 -31.975 1.00 33.94 257 ASN A C 1
ATOM 2070 O O . ASN A 1 257 ? 13.852 -13.100 -32.529 1.00 33.94 257 ASN A O 1
ATOM 2074 N N . GLU A 1 258 ? 14.165 -15.310 -32.564 1.00 32.75 258 GLU A N 1
ATOM 2075 C CA . GLU A 1 258 ? 13.617 -15.476 -33.928 1.00 32.75 258 GLU A CA 1
ATOM 2076 C C . GLU A 1 258 ? 12.080 -15.350 -34.036 1.00 32.75 258 GLU A C 1
ATOM 2078 O O . GLU A 1 258 ? 11.541 -15.339 -35.139 1.00 32.75 258 GLU A O 1
ATOM 2083 N N . VAL A 1 259 ? 11.346 -15.187 -32.924 1.00 38.34 259 VAL A N 1
ATOM 2084 C CA . VAL A 1 259 ? 9.865 -15.057 -32.926 1.00 38.34 259 VAL A CA 1
ATOM 2085 C C . VAL A 1 259 ? 9.392 -13.643 -32.535 1.00 38.34 259 VAL A C 1
ATOM 2087 O O . VAL A 1 259 ? 8.267 -13.449 -32.070 1.00 38.34 259 VAL A O 1
ATOM 2090 N N . HIS A 1 260 ? 10.243 -12.623 -32.702 1.00 38.56 260 HIS A N 1
ATOM 2091 C CA . HIS A 1 260 ? 9.859 -11.227 -32.435 1.00 38.56 260 HIS A CA 1
ATOM 2092 C C . HIS A 1 260 ? 10.322 -10.194 -33.469 1.00 38.56 260 HIS A C 1
ATOM 2094 O O . HIS A 1 260 ? 10.437 -9.014 -33.151 1.00 38.56 260 HIS A O 1
ATOM 2100 N N . ASN A 1 261 ? 10.517 -10.612 -34.724 1.00 32.00 261 ASN A N 1
ATOM 2101 C CA . ASN A 1 261 ? 10.745 -9.684 -35.834 1.00 32.00 261 ASN A CA 1
ATOM 2102 C C . ASN A 1 261 ? 9.858 -9.986 -37.056 1.00 32.00 261 ASN A C 1
ATOM 2104 O O . ASN A 1 261 ? 10.349 -10.351 -38.119 1.00 32.00 261 ASN A O 1
ATOM 2108 N N . CYS A 1 262 ? 8.542 -9.836 -36.882 1.00 31.91 262 CYS A N 1
ATOM 2109 C CA . CYS A 1 262 ? 7.546 -9.880 -37.958 1.00 31.91 262 CYS A CA 1
ATOM 2110 C C . CYS A 1 262 ? 6.359 -8.953 -37.638 1.00 31.91 262 CYS A C 1
ATOM 2112 O O . CYS A 1 262 ? 5.261 -9.454 -37.432 1.00 31.91 262 CYS A O 1
ATOM 2114 N N . GLU A 1 263 ? 6.570 -7.627 -37.571 1.00 34.03 263 GLU A N 1
ATOM 2115 C CA . GLU A 1 263 ? 5.506 -6.619 -37.810 1.00 34.03 263 GLU A CA 1
ATOM 2116 C C . GLU A 1 263 ? 6.008 -5.154 -37.904 1.00 34.03 263 GLU A C 1
ATOM 2118 O O . GLU A 1 263 ? 5.392 -4.248 -37.360 1.00 34.03 263 GLU A O 1
ATOM 2123 N N . GLU A 1 264 ? 7.096 -4.864 -38.636 1.00 32.56 264 GLU A N 1
ATOM 2124 C CA . GLU A 1 264 ? 7.392 -3.465 -39.025 1.00 32.56 264 GLU A CA 1
ATOM 2125 C C . GLU A 1 264 ? 8.188 -3.357 -40.342 1.00 32.56 264 GLU A C 1
ATOM 2127 O O . GLU A 1 264 ? 9.340 -2.936 -40.393 1.00 32.56 264 GLU A O 1
ATOM 2132 N N . LEU A 1 265 ? 7.566 -3.783 -41.452 1.00 32.62 265 LEU A N 1
ATOM 2133 C CA . LEU A 1 265 ? 8.157 -3.686 -42.796 1.00 32.62 265 LEU A CA 1
ATOM 2134 C C . LEU A 1 265 ? 7.105 -3.416 -43.891 1.00 32.62 265 LEU A C 1
ATOM 2136 O O . LEU A 1 265 ? 6.905 -4.196 -44.818 1.00 32.62 265 LEU A O 1
ATOM 2140 N N . SER A 1 266 ? 6.429 -2.266 -43.803 1.00 32.69 266 SER A N 1
ATOM 2141 C CA . SER A 1 266 ? 5.809 -1.611 -44.968 1.00 32.69 266 SER A CA 1
ATOM 2142 C C . SER A 1 266 ? 5.621 -0.109 -44.714 1.00 32.69 266 SER A C 1
ATOM 2144 O O . SER A 1 266 ? 5.257 0.269 -43.605 1.00 32.69 266 SER A O 1
ATOM 2146 N N . ARG A 1 267 ? 5.815 0.717 -45.762 1.00 30.80 267 ARG A N 1
ATOM 2147 C CA . ARG A 1 267 ? 5.947 2.201 -45.750 1.00 30.80 267 ARG A CA 1
ATOM 2148 C C . ARG A 1 267 ? 7.322 2.675 -45.231 1.00 30.80 267 ARG A C 1
ATOM 2150 O O . ARG A 1 267 ? 7.651 2.434 -44.083 1.00 30.80 267 ARG A O 1
ATOM 2157 N N . ASN A 1 268 ? 8.183 3.343 -46.002 1.00 29.14 268 ASN A N 1
ATOM 2158 C CA . ASN A 1 268 ? 8.079 3.817 -47.387 1.00 29.14 268 ASN A CA 1
ATOM 2159 C C . ASN A 1 268 ? 9.346 3.463 -48.177 1.00 29.14 268 ASN A C 1
ATOM 2161 O O . ASN A 1 268 ? 10.459 3.684 -47.708 1.00 29.14 268 ASN A O 1
ATOM 2165 N N . LYS A 1 269 ? 9.161 3.010 -49.421 1.00 29.39 269 LYS A N 1
ATOM 2166 C CA . LYS A 1 269 ? 10.099 3.356 -50.488 1.00 29.39 269 LYS A CA 1
ATOM 2167 C C . LYS A 1 269 ? 9.634 4.701 -51.030 1.00 29.39 269 LYS A C 1
ATOM 2169 O O . LYS A 1 269 ? 8.487 4.785 -51.441 1.00 29.39 269 LYS A O 1
ATOM 2174 N N . ASP A 1 270 ? 10.509 5.694 -51.017 1.00 29.80 270 ASP A N 1
ATOM 2175 C CA . ASP A 1 270 ? 10.759 6.526 -52.192 1.00 29.80 270 ASP A CA 1
ATOM 2176 C C . ASP A 1 270 ? 12.176 7.096 -52.095 1.00 29.80 270 ASP A C 1
ATOM 2178 O O . ASP A 1 270 ? 12.747 7.225 -51.010 1.00 29.80 270 ASP A O 1
ATOM 2182 N N . SER A 1 271 ? 12.801 7.270 -53.254 1.00 28.33 271 SER A N 1
ATOM 2183 C CA . SER A 1 271 ? 14.253 7.207 -53.405 1.00 28.33 271 SER A CA 1
ATOM 2184 C C . SER A 1 271 ? 14.949 8.563 -53.464 1.00 28.33 271 SER A C 1
ATOM 2186 O O . SER A 1 271 ? 14.518 9.463 -54.177 1.00 28.33 271 SER A O 1
ATOM 2188 N N . SER A 1 272 ? 16.115 8.614 -52.820 1.00 27.31 272 SER A N 1
ATOM 2189 C CA . SER A 1 272 ? 17.365 9.212 -53.307 1.00 27.31 272 SER A CA 1
ATOM 2190 C C . SER A 1 272 ? 17.299 10.202 -54.485 1.00 27.31 272 SER A C 1
ATOM 2192 O O . SER A 1 272 ? 17.272 9.792 -55.643 1.00 27.31 272 SER A O 1
ATOM 2194 N N . ILE A 1 273 ? 17.490 11.488 -54.181 1.00 29.98 273 ILE A N 1
ATOM 2195 C CA . ILE A 1 273 ? 18.260 12.438 -55.006 1.00 29.98 273 ILE A CA 1
ATOM 2196 C C . ILE A 1 273 ? 19.192 13.158 -54.015 1.00 29.98 273 ILE A C 1
ATOM 2198 O O . ILE A 1 273 ? 18.744 13.985 -53.231 1.00 29.98 273 ILE A O 1
ATOM 2202 N N . LEU A 1 274 ? 20.370 12.580 -53.770 1.00 30.20 274 LEU A N 1
ATOM 2203 C CA . LEU A 1 274 ? 21.662 13.045 -54.297 1.00 30.20 274 LEU A CA 1
ATOM 2204 C C . LEU A 1 274 ? 22.124 14.390 -53.719 1.00 30.20 274 LEU A C 1
ATOM 2206 O O . LEU A 1 274 ? 21.703 15.460 -54.150 1.00 30.20 274 LEU A O 1
ATOM 2210 N N . GLU A 1 275 ? 23.096 14.297 -52.810 1.00 31.92 275 GLU A N 1
ATOM 2211 C CA . GLU A 1 275 ? 24.124 15.324 -52.663 1.00 31.92 275 GLU A CA 1
ATOM 2212 C C . GLU A 1 275 ? 24.814 15.545 -54.016 1.00 31.92 275 GLU A C 1
ATOM 2214 O O . GLU A 1 275 ? 25.186 14.573 -54.675 1.00 31.92 275 GLU A O 1
ATOM 2219 N N . LEU A 1 276 ? 24.996 16.809 -54.404 1.00 29.12 276 LEU A N 1
ATOM 2220 C CA . LEU A 1 276 ? 26.202 17.362 -55.035 1.00 29.12 276 LEU A CA 1
ATOM 2221 C C . LEU A 1 276 ? 25.922 18.807 -55.467 1.00 29.12 276 LEU A C 1
ATOM 2223 O O . LEU A 1 276 ? 24.998 19.052 -56.237 1.00 29.12 276 LEU A O 1
ATOM 2227 N N . ILE A 1 277 ? 26.760 19.729 -54.984 1.00 27.95 277 ILE A N 1
ATOM 2228 C CA . ILE A 1 277 ? 27.353 20.906 -55.655 1.00 27.95 277 ILE A CA 1
ATOM 2229 C C . ILE A 1 277 ? 27.739 21.909 -54.558 1.00 27.95 277 ILE A C 1
ATOM 2231 O O . ILE A 1 277 ? 26.952 22.746 -54.120 1.00 27.95 277 ILE A O 1
ATOM 2235 N N . GLU A 1 278 ? 29.003 21.844 -54.141 1.00 29.06 278 GLU A N 1
ATOM 2236 C CA . GLU A 1 278 ? 29.724 23.074 -53.826 1.00 29.06 278 GLU A CA 1
ATOM 2237 C C . GLU A 1 278 ? 29.983 23.805 -55.149 1.00 29.06 278 GLU A C 1
ATOM 2239 O O . GLU A 1 278 ? 30.489 23.193 -56.091 1.00 29.06 278 GLU A O 1
ATOM 2244 N N . ASN A 1 279 ? 29.637 25.093 -55.230 1.00 27.36 279 ASN A N 1
ATOM 2245 C CA . ASN A 1 279 ? 30.512 26.169 -55.721 1.00 27.36 279 ASN A CA 1
ATOM 2246 C C . ASN A 1 279 ? 29.757 27.511 -55.785 1.00 27.36 279 ASN A C 1
ATOM 2248 O O . ASN A 1 279 ? 28.627 27.593 -56.263 1.00 27.36 279 ASN A O 1
ATOM 2252 N N . SER A 1 280 ? 30.416 28.571 -55.313 1.00 27.77 280 SER A N 1
ATOM 2253 C CA . SER A 1 280 ? 29.956 29.968 -55.403 1.00 27.77 280 SER A CA 1
ATOM 2254 C C . SER A 1 280 ? 30.110 30.508 -56.839 1.00 27.77 280 SER A C 1
ATOM 2256 O O . SER A 1 280 ? 30.945 29.995 -57.590 1.00 27.77 280 SER A O 1
ATOM 2258 N N . PRO A 1 281 ? 29.357 31.551 -57.241 1.00 31.33 281 PRO A N 1
ATOM 2259 C CA . PRO A 1 281 ? 29.997 32.872 -57.217 1.00 31.33 281 PRO A CA 1
ATOM 2260 C C . PRO A 1 281 ? 29.098 34.040 -56.761 1.00 31.33 281 PRO A C 1
ATOM 2262 O O . PRO A 1 281 ? 27.869 33.986 -56.758 1.00 31.33 281 PRO A O 1
ATOM 2265 N N . GLU A 1 282 ? 29.749 35.152 -56.417 1.00 25.09 282 GLU A N 1
ATOM 2266 C CA . GLU A 1 282 ? 29.127 36.415 -56.007 1.00 25.09 282 GLU A CA 1
ATOM 2267 C C . GLU A 1 282 ? 28.418 37.148 -57.168 1.00 25.09 282 GLU A C 1
ATOM 2269 O O . GLU A 1 282 ? 28.969 37.264 -58.261 1.00 25.09 282 GLU A O 1
ATOM 2274 N N . SER A 1 283 ? 27.277 37.808 -56.912 1.00 25.91 283 SER A N 1
ATOM 2275 C CA . SER A 1 283 ? 27.224 39.288 -56.805 1.00 25.91 283 SER A CA 1
ATOM 2276 C C . SER A 1 283 ? 25.812 39.914 -56.902 1.00 25.91 283 SER A C 1
ATOM 2278 O O . SER A 1 283 ? 25.048 39.696 -57.832 1.00 25.91 283 SER A O 1
ATOM 2280 N N . LYS A 1 284 ? 25.515 40.774 -55.915 1.00 25.88 284 LYS A N 1
ATOM 2281 C CA . LYS A 1 284 ? 24.732 42.034 -55.962 1.00 25.88 284 LYS A CA 1
ATOM 2282 C C . LYS A 1 284 ? 23.632 42.199 -57.042 1.00 25.88 284 LYS A C 1
ATOM 2284 O O . LYS A 1 284 ? 23.939 42.585 -58.166 1.00 25.88 284 LYS A O 1
ATOM 2289 N N . ASN A 1 285 ? 22.363 42.287 -56.613 1.00 25.64 285 ASN A N 1
ATOM 2290 C CA . ASN A 1 285 ? 21.695 43.602 -56.496 1.00 25.64 285 ASN A CA 1
ATOM 2291 C C . ASN A 1 285 ? 20.344 43.587 -55.746 1.00 25.64 285 ASN A C 1
ATOM 2293 O O . ASN A 1 285 ? 19.761 42.542 -55.481 1.00 25.64 285 ASN A O 1
ATOM 2297 N N . LYS A 1 286 ? 19.907 44.789 -55.343 1.00 26.14 286 LYS A N 1
ATOM 2298 C CA . LYS A 1 286 ? 18.782 45.080 -54.433 1.00 26.14 286 LYS A CA 1
ATOM 2299 C C . LYS A 1 286 ? 17.395 44.984 -55.090 1.00 26.14 286 LYS A C 1
ATOM 2301 O O . LYS A 1 286 ? 17.217 45.494 -56.191 1.00 26.14 286 LYS A O 1
ATOM 2306 N N . SER A 1 287 ? 16.389 44.626 -54.288 1.00 28.12 287 SER A N 1
ATOM 2307 C CA . SER A 1 287 ? 15.091 45.326 -54.285 1.00 28.12 287 SER A CA 1
ATOM 2308 C C . SER A 1 287 ? 14.490 45.361 -52.873 1.00 28.12 287 SER A C 1
ATOM 2310 O O . SER A 1 287 ? 14.238 44.323 -52.268 1.00 28.12 287 SER A O 1
ATOM 2312 N N . THR A 1 288 ? 14.303 46.570 -52.349 1.00 25.58 288 THR A N 1
ATOM 2313 C CA . THR A 1 288 ? 13.743 46.908 -51.026 1.00 25.58 288 THR A CA 1
ATOM 2314 C C . THR A 1 288 ? 12.212 46.789 -51.007 1.00 25.58 288 THR A C 1
ATOM 2316 O O . THR A 1 288 ? 11.615 46.981 -52.061 1.00 25.58 288 THR A O 1
ATOM 2319 N N . LEU A 1 289 ? 11.579 46.644 -49.828 1.00 25.83 289 LEU A N 1
ATOM 2320 C CA . LEU A 1 289 ? 10.508 47.566 -49.381 1.00 25.83 289 LEU A CA 1
ATOM 2321 C C . LEU A 1 289 ? 10.157 47.410 -47.873 1.00 25.83 289 LEU A C 1
ATOM 2323 O O . LEU A 1 289 ? 9.703 46.347 -47.478 1.00 25.83 289 LEU A O 1
ATOM 2327 N N . HIS A 1 290 ? 10.334 48.506 -47.111 1.00 26.62 290 HIS A N 1
ATOM 2328 C CA . HIS A 1 290 ? 9.732 48.926 -45.813 1.00 26.62 290 HIS A CA 1
ATOM 2329 C C . HIS A 1 290 ? 9.692 47.970 -44.580 1.00 26.62 290 HIS A C 1
ATOM 2331 O O . HIS A 1 290 ? 9.618 46.757 -44.706 1.00 26.62 290 HIS A O 1
ATOM 2337 N N . THR A 1 291 ? 9.774 48.453 -43.326 1.00 25.50 291 THR A N 1
ATOM 2338 C CA . THR A 1 291 ? 9.537 49.822 -42.793 1.00 25.50 291 THR A CA 1
ATOM 2339 C C . THR A 1 291 ? 10.524 50.207 -41.669 1.00 25.50 291 THR A C 1
ATOM 2341 O O . THR A 1 291 ? 10.943 49.349 -40.895 1.00 25.50 291 THR A O 1
ATOM 2344 N N . GLU A 1 292 ? 10.858 51.499 -41.554 1.00 25.94 292 GLU A N 1
ATOM 2345 C CA . GLU A 1 292 ? 11.613 52.129 -40.444 1.00 25.94 292 GLU A CA 1
ATOM 2346 C C . GLU A 1 292 ? 10.757 52.187 -39.144 1.00 25.94 292 GLU A C 1
ATOM 2348 O O . GLU A 1 292 ? 9.533 52.247 -39.219 1.00 25.94 292 GLU A O 1
ATOM 2353 N N . ASN A 1 293 ? 11.267 51.961 -37.923 1.00 25.48 293 ASN A N 1
ATOM 2354 C CA . ASN A 1 293 ? 12.126 52.816 -37.075 1.00 25.48 293 ASN A CA 1
ATOM 2355 C C . ASN A 1 293 ? 11.638 54.274 -36.893 1.00 25.48 293 ASN A C 1
ATOM 2357 O O . ASN A 1 293 ? 11.820 55.065 -37.805 1.00 25.48 293 ASN A O 1
ATOM 2361 N N . GLU A 1 294 ? 11.148 54.659 -35.695 1.00 25.66 294 GLU A N 1
ATOM 2362 C CA . GLU A 1 294 ? 11.856 55.619 -34.806 1.00 25.66 294 GLU A CA 1
ATOM 2363 C C . GLU A 1 294 ? 11.192 55.958 -33.435 1.00 25.66 294 GLU A C 1
ATOM 2365 O O . GLU A 1 294 ? 10.018 55.734 -33.161 1.00 25.66 294 GLU A O 1
ATOM 2370 N N . THR A 1 295 ? 12.070 56.485 -32.580 1.00 25.31 295 THR A N 1
ATOM 2371 C CA . THR A 1 295 ? 12.071 57.104 -31.234 1.00 25.31 295 THR A CA 1
ATOM 2372 C C . THR A 1 295 ? 10.849 57.793 -30.562 1.00 25.31 295 THR A C 1
ATOM 2374 O O . THR A 1 295 ? 10.228 58.689 -31.115 1.00 25.31 295 THR A O 1
ATOM 2377 N N . ALA A 1 296 ? 10.728 57.518 -29.246 1.00 25.19 296 ALA A N 1
ATOM 2378 C CA . ALA A 1 296 ? 10.737 58.427 -28.063 1.00 25.19 296 ALA A CA 1
ATOM 2379 C C . ALA A 1 296 ? 9.722 59.588 -27.805 1.00 25.19 296 ALA A C 1
ATOM 2381 O O . ALA A 1 296 ? 9.441 60.419 -28.655 1.00 25.19 296 ALA A O 1
ATOM 2382 N N . SER A 1 297 ? 9.406 59.765 -26.498 1.00 24.34 297 SER A N 1
ATOM 2383 C CA . SER A 1 297 ? 8.775 60.940 -25.823 1.00 24.34 297 SER A CA 1
ATOM 2384 C C . SER A 1 297 ? 7.264 61.150 -26.095 1.00 24.34 297 SER A C 1
ATOM 2386 O O . SER A 1 297 ? 6.822 61.122 -27.230 1.00 24.34 297 SER A O 1
ATOM 2388 N N . THR A 1 298 ? 6.371 61.415 -25.122 1.00 25.70 298 THR A N 1
ATOM 2389 C CA . THR A 1 298 ? 6.393 62.543 -24.153 1.00 25.70 298 THR A CA 1
ATOM 2390 C C . THR A 1 298 ? 5.506 62.287 -22.896 1.00 25.70 298 THR A C 1
ATOM 2392 O O . THR A 1 298 ? 4.902 61.230 -22.751 1.00 25.70 298 THR A O 1
ATOM 2395 N N . LYS A 1 299 ? 5.509 63.229 -21.938 1.00 28.14 299 LYS A N 1
ATOM 2396 C CA . LYS A 1 299 ? 5.194 63.125 -20.492 1.00 28.14 299 LYS A CA 1
ATOM 2397 C C . LYS A 1 299 ? 3.730 63.429 -20.067 1.00 28.14 299 LYS A C 1
ATOM 2399 O O . LYS A 1 299 ? 3.097 64.240 -20.726 1.00 28.14 299 LYS A O 1
ATOM 2404 N N . THR A 1 300 ? 3.354 62.958 -18.854 1.00 26.06 300 THR A N 1
ATOM 2405 C CA . THR A 1 300 ? 2.521 63.609 -17.773 1.00 26.06 300 THR A CA 1
ATOM 2406 C C . THR A 1 300 ? 1.110 64.151 -18.086 1.00 26.06 300 THR A C 1
ATOM 2408 O O . THR A 1 300 ? 0.923 64.786 -19.110 1.00 26.06 300 THR A O 1
ATOM 2411 N N . ALA A 1 301 ? 0.084 64.090 -17.219 1.00 28.52 301 ALA A N 1
ATOM 2412 C CA . ALA A 1 301 ? -0.148 63.549 -15.853 1.00 28.52 301 ALA A CA 1
ATOM 2413 C C . ALA A 1 301 ? -1.681 63.231 -15.726 1.00 28.52 301 ALA A C 1
ATOM 2415 O O . ALA A 1 301 ? -2.317 63.112 -16.768 1.00 28.52 301 ALA A O 1
ATOM 2416 N N . ASP A 1 302 ? -2.396 63.062 -14.600 1.00 25.73 302 ASP A N 1
ATOM 2417 C CA . ASP A 1 302 ? -2.182 63.141 -13.132 1.00 25.73 302 ASP A CA 1
ATOM 2418 C C . ASP A 1 302 ? -3.290 62.281 -12.433 1.00 25.73 302 ASP A C 1
ATOM 2420 O O . ASP A 1 302 ? -3.967 61.519 -13.121 1.00 25.73 302 ASP A O 1
ATOM 2424 N N . ILE A 1 303 ? -3.547 62.464 -11.123 1.00 26.48 303 ILE A N 1
ATOM 2425 C CA . ILE A 1 303 ? -4.594 61.828 -10.275 1.00 26.48 303 ILE A CA 1
ATOM 2426 C C . ILE A 1 303 ? -4.260 60.352 -9.924 1.00 26.48 303 ILE A C 1
ATOM 2428 O O . ILE A 1 303 ? -4.014 59.544 -10.807 1.00 26.48 303 ILE A O 1
ATOM 2432 N N . SER A 1 304 ? -4.217 59.883 -8.666 1.00 28.14 304 SER A N 1
ATOM 2433 C CA . SER A 1 304 ? -4.669 60.417 -7.363 1.00 28.14 304 SER A CA 1
ATOM 2434 C C . SER A 1 304 ? -3.711 60.081 -6.199 1.00 28.14 304 SER A C 1
ATOM 2436 O O . SER A 1 304 ? -3.007 59.073 -6.218 1.00 28.14 304 SER A O 1
ATOM 2438 N N . LYS A 1 305 ? -3.743 60.900 -5.136 1.00 29.33 305 LYS A N 1
ATOM 2439 C CA . LYS A 1 305 ? -3.135 60.621 -3.813 1.00 29.33 305 LYS A CA 1
ATOM 2440 C C . LYS A 1 305 ? -4.130 59.886 -2.887 1.00 29.33 305 LYS A C 1
ATOM 2442 O O . LYS A 1 305 ? -5.280 59.713 -3.264 1.00 29.33 305 LYS A O 1
ATOM 2447 N N . GLU A 1 306 ? -3.673 59.573 -1.663 1.00 26.95 306 GLU A N 1
ATOM 2448 C CA . GLU A 1 306 ? -4.378 58.868 -0.561 1.00 26.95 306 GLU A CA 1
ATOM 2449 C C . GLU A 1 306 ? -4.421 57.324 -0.714 1.00 26.95 306 GLU A C 1
ATOM 2451 O O . GLU A 1 306 ? -4.641 56.819 -1.803 1.00 26.95 306 GLU A O 1
ATOM 2456 N N . VAL A 1 307 ? -4.163 56.471 0.294 1.00 27.92 307 VAL A N 1
ATOM 2457 C CA . VAL A 1 307 ? -3.840 56.642 1.730 1.00 27.92 307 VAL A CA 1
ATOM 2458 C C . VAL A 1 307 ? -2.659 55.729 2.114 1.00 27.92 307 VAL A C 1
ATOM 2460 O O . VAL A 1 307 ? -2.663 54.542 1.801 1.00 27.92 307 VAL A O 1
ATOM 2463 N N . LYS A 1 308 ? -1.693 56.226 2.905 1.00 29.45 308 LYS A N 1
ATOM 2464 C CA . LYS A 1 308 ? -0.683 55.390 3.590 1.00 29.45 308 LYS A CA 1
ATOM 2465 C C . LYS A 1 308 ? -0.547 55.794 5.062 1.00 29.45 308 LYS A C 1
ATOM 2467 O O . LYS A 1 308 ? 0.296 56.623 5.390 1.00 29.45 308 LYS A O 1
ATOM 2472 N N . LYS A 1 309 ? -1.382 55.224 5.945 1.00 28.14 309 LYS A N 1
ATOM 2473 C CA . LYS A 1 309 ? -1.199 55.228 7.417 1.00 28.14 309 LYS A CA 1
ATOM 2474 C C . LYS A 1 309 ? -2.265 54.384 8.135 1.00 28.14 309 LYS A C 1
ATOM 2476 O O . LYS A 1 309 ? -3.405 54.825 8.232 1.00 28.14 309 LYS A O 1
ATOM 2481 N N . ARG A 1 310 ? -1.868 53.246 8.725 1.00 27.69 310 ARG A N 1
ATOM 2482 C CA . ARG A 1 310 ? -2.189 52.868 10.123 1.00 27.69 310 ARG A CA 1
ATOM 2483 C C . ARG A 1 310 ? -1.605 51.504 10.504 1.00 27.69 310 ARG A C 1
ATOM 2485 O O . ARG A 1 310 ? -2.199 50.461 10.266 1.00 27.69 310 ARG A O 1
ATOM 2492 N N . SER A 1 311 ? -0.487 51.558 11.213 1.00 26.89 311 SER A N 1
ATOM 2493 C CA . SER A 1 311 ? -0.047 50.522 12.144 1.00 26.89 311 SER A CA 1
ATOM 2494 C C . SER A 1 311 ? 0.595 51.239 13.328 1.00 26.89 311 SER A C 1
ATOM 2496 O O . SER A 1 311 ? 1.719 51.698 13.191 1.00 26.89 311 SER A O 1
ATOM 2498 N N . GLU A 1 312 ? -0.150 51.417 14.425 1.00 29.88 312 GLU A N 1
ATOM 2499 C CA . GLU A 1 312 ? 0.359 51.592 15.800 1.00 29.88 312 GLU A CA 1
ATOM 2500 C C . GLU A 1 312 ? -0.806 51.776 16.797 1.00 29.88 312 GLU A C 1
ATOM 2502 O O . GLU A 1 312 ? -1.793 52.460 16.520 1.00 29.88 312 GLU A O 1
ATOM 2507 N N . LEU A 1 313 ? -0.691 51.110 17.950 1.00 35.00 313 LEU A N 1
ATOM 2508 C CA . LEU A 1 313 ? -1.603 51.156 19.108 1.00 35.00 313 LEU A CA 1
ATOM 2509 C C . LEU A 1 313 ? -1.239 52.354 20.017 1.00 35.00 313 LEU A C 1
ATOM 2511 O O . LEU A 1 313 ? -0.091 52.794 19.973 1.00 35.00 313 LEU A O 1
ATOM 2515 N N . PRO A 1 314 ? -2.133 52.852 20.906 1.00 35.41 314 PRO A N 1
ATOM 2516 C CA . PRO A 1 314 ? -2.065 52.357 22.292 1.00 35.41 314 PRO A CA 1
ATOM 2517 C C . PRO A 1 314 ? -3.376 52.372 23.125 1.00 35.41 314 PRO A C 1
ATOM 2519 O O . PRO A 1 314 ? -4.442 52.826 22.726 1.00 35.41 314 PRO A O 1
ATOM 2522 N N . LYS A 1 315 ? -3.227 51.835 24.343 1.00 33.75 315 LYS A N 1
ATOM 2523 C CA . LYS A 1 315 ? -4.198 51.573 25.425 1.00 33.75 315 LYS A CA 1
ATOM 2524 C C . LYS A 1 315 ? -4.909 52.822 25.987 1.00 33.75 315 LYS A C 1
ATOM 2526 O O . LYS A 1 315 ? -4.273 53.857 26.156 1.00 33.75 315 LYS A O 1
ATOM 2531 N N . THR A 1 316 ? -6.115 52.652 26.551 1.00 31.16 316 THR A N 1
ATOM 2532 C CA . THR A 1 316 ? -6.461 53.202 27.892 1.00 31.16 316 THR A CA 1
ATOM 2533 C C . THR A 1 316 ? -7.697 52.541 28.532 1.00 31.16 316 THR A C 1
ATOM 2535 O O . THR A 1 316 ? -8.576 52.023 27.852 1.00 31.16 316 THR A O 1
ATOM 2538 N N . ARG A 1 317 ? -7.747 52.534 29.875 1.00 30.33 317 ARG A N 1
ATOM 2539 C CA . ARG A 1 317 ? -8.838 51.989 30.717 1.00 30.33 317 ARG A CA 1
ATOM 2540 C C . ARG A 1 317 ? -9.983 52.996 30.902 1.00 30.33 317 ARG A C 1
ATOM 2542 O O . ARG A 1 317 ? -9.695 54.170 31.119 1.00 30.33 317 ARG A O 1
ATOM 2549 N N . LYS A 1 318 ? -11.209 52.504 31.143 1.00 33.69 318 LYS A N 1
ATOM 2550 C CA . LYS A 1 318 ? -12.043 52.945 32.290 1.00 33.69 318 LYS A CA 1
ATOM 2551 C C . LYS A 1 318 ? -13.098 51.895 32.685 1.00 33.69 318 LYS A C 1
ATOM 2553 O O . LYS A 1 318 ? -13.444 51.029 31.895 1.00 33.69 318 LYS A O 1
ATOM 2558 N N . LYS A 1 319 ? -13.513 51.934 33.958 1.00 35.03 319 LYS A N 1
ATOM 2559 C CA . LYS A 1 319 ? -14.445 50.997 34.623 1.00 35.03 319 LYS A CA 1
ATOM 2560 C C . LYS A 1 319 ? -15.888 51.512 34.552 1.00 35.03 319 LYS A C 1
ATOM 2562 O O . LYS A 1 319 ? -16.058 52.720 34.685 1.00 35.03 319 LYS A O 1
ATOM 2567 N N . THR A 1 320 ? -16.873 50.612 34.648 1.00 35.00 320 THR A N 1
ATOM 2568 C CA . THR A 1 320 ? -18.130 50.864 35.394 1.00 35.00 320 THR A CA 1
ATOM 2569 C C . THR A 1 320 ? -18.790 49.558 35.871 1.00 35.00 320 THR A C 1
ATOM 2571 O O . THR A 1 320 ? -18.518 48.489 35.333 1.00 35.00 320 THR A O 1
ATOM 2574 N N . LYS A 1 321 ? -19.603 49.637 36.939 1.00 35.50 321 LYS A N 1
ATOM 2575 C CA . LYS A 1 321 ? -20.324 48.525 37.600 1.00 35.50 321 LYS A CA 1
ATOM 2576 C C . LYS A 1 321 ? -21.844 48.656 37.396 1.00 35.50 321 LYS A C 1
ATOM 2578 O O . LYS A 1 321 ? -22.344 49.758 37.589 1.00 35.50 321 LYS A O 1
ATOM 2583 N N . ALA A 1 322 ? -22.552 47.535 37.232 1.00 39.94 322 ALA A N 1
ATOM 2584 C CA . ALA A 1 322 ? -23.900 47.212 37.761 1.00 39.94 322 ALA A CA 1
ATOM 2585 C C . ALA A 1 322 ? -24.167 45.722 37.420 1.00 39.94 322 ALA A C 1
ATOM 2587 O O . ALA A 1 322 ? -23.814 45.324 36.318 1.00 39.94 322 ALA A O 1
ATOM 2588 N N . ARG A 1 323 ? -24.605 44.770 38.265 1.00 34.84 323 ARG A N 1
ATOM 2589 C CA . ARG A 1 323 ? -25.427 44.685 39.501 1.00 34.84 323 ARG A CA 1
ATOM 2590 C C . ARG A 1 323 ? -26.947 44.584 39.242 1.00 34.84 323 ARG A C 1
ATOM 2592 O O . ARG A 1 323 ? -27.571 45.584 38.927 1.00 34.84 323 ARG A O 1
ATOM 2599 N N . GLY A 1 324 ? -27.510 43.392 39.494 1.00 35.28 324 GLY A N 1
ATOM 2600 C CA . GLY A 1 324 ? -28.943 43.019 39.423 1.00 35.28 324 GLY A CA 1
ATOM 2601 C C . GLY A 1 324 ? -29.072 41.583 38.878 1.00 35.28 324 GLY A C 1
ATOM 2602 O O . GLY A 1 324 ? -28.577 41.333 37.791 1.00 35.28 324 GLY A O 1
ATOM 2603 N N . GLN A 1 325 ? -29.407 40.558 39.680 1.00 38.38 325 GLN A N 1
ATOM 2604 C CA . GLN A 1 325 ? -30.777 40.076 39.989 1.00 38.38 325 GLN A CA 1
ATOM 2605 C C . GLN A 1 325 ? -31.562 39.651 38.725 1.00 38.38 325 GLN A C 1
ATOM 2607 O O . GLN A 1 325 ? -31.635 40.431 37.791 1.00 38.38 325 GLN A O 1
ATOM 2612 N N . GLY A 1 326 ? -32.212 38.484 38.624 1.00 34.56 326 GLY A N 1
ATOM 2613 C CA . GLY A 1 326 ? -32.483 37.396 39.579 1.00 34.56 326 GLY A CA 1
ATOM 2614 C C . GLY A 1 326 ? -33.839 36.722 39.256 1.00 34.56 326 GLY A C 1
ATOM 2615 O O . GLY A 1 326 ? -34.636 37.326 38.549 1.00 34.56 326 GLY A O 1
ATOM 2616 N N . ARG A 1 327 ? -34.125 35.542 39.848 1.00 39.12 327 ARG A N 1
ATOM 2617 C CA . ARG A 1 327 ? -35.290 34.634 39.601 1.00 39.12 327 ARG A CA 1
ATOM 2618 C C . ARG A 1 327 ? -35.135 33.785 38.320 1.00 39.12 327 ARG A C 1
ATOM 2620 O O . ARG A 1 327 ? -34.733 34.313 37.296 1.00 39.12 327 ARG A O 1
ATOM 2627 N N . LYS A 1 328 ? -35.234 32.446 38.358 1.00 42.62 328 LYS A N 1
ATOM 2628 C CA . LYS A 1 328 ? -36.336 31.557 38.807 1.00 42.62 328 LYS A CA 1
ATOM 2629 C C . LYS A 1 328 ? -37.631 31.776 38.018 1.00 42.62 328 LYS A C 1
ATOM 2631 O O . LYS A 1 328 ? -38.376 32.689 38.361 1.00 42.62 328 LYS A O 1
ATOM 2636 N N . PHE A 1 329 ? -37.911 30.875 37.082 1.00 48.50 329 PHE A N 1
ATOM 2637 C CA . PHE A 1 329 ? -38.975 29.879 37.246 1.00 48.50 329 PHE A CA 1
ATOM 2638 C C . PHE A 1 329 ? -38.426 28.509 36.835 1.00 48.50 329 PHE A C 1
ATOM 2640 O O . PHE A 1 329 ? -37.460 28.519 36.039 1.00 48.50 329 PHE A O 1
#

Secondary structure (DSSP, 8-state):
----EEEEE-HHHHHHHHHHHHT-SS-EEEEEEEEEEEEEEEEEPTTSPEEEEEEEEEEEEEEEEES--TTEETTEE-HHHHHHHHGGGGGGEEEEEEEE-SS-----HHHHHHHHHHHHHSSS-TTT-EEEEEEEEE-TTSS-EEEEEEEEEEETTEEEEEEEE---TTS---SPPPP-PPPHHHHHHHHT--S-TTTS-HHHHHHHHHHHHHHHHHHHHHHHHHHHHHHHHHHHHHHHHHHHS-STTTTSSTTTGGGS--S---S--------------------------------------------------------------

Radius of gyration: 33.89 Å; Cα contacts (8 Å, |Δi|>4): 326; chains: 1; bounding box: 72×85×97 Å